Protein 5XXS (pdb70)

Solvent-accessible surface area: 13712 Å² total; per-residue (Å²): 53,0,12,121,27,92,145,106,60,76,86,66,0,20,34,2,0,45,98,9,101,57,12,168,70,118,144,72,13,97,113,17,4,125,42,11,57,91,51,120,65,62,12,8,3,0,4,53,63,73,60,85,24,4,0,0,0,0,0,28,69,82,141,79,66,0,28,0,44,2,25,8,16,42,59,90,45,93,184,112,43,4,11,54,66,0,7,63,3,0,135,76,72,24,80,137,46,93,18,33,34,34,159,83,2,78,89,69,21,84,119,13,127,66,85,99,155,141,28,43,140,35,46,72,103,75,71,88,61,0,24,30,2,0,48,91,11,96,62,13,150,68,111,136,56,13,99,93,15,4,45,57,12,80,116,51,117,70,59,40,6,4,0,12,79,80,107,94,40,56,4,0,0,0,0,0,36,18,92,138,74,52,0,26,0,46,6,24,9,15,44,62,94,59,92,179,127,38,10,12,61,94,0,6,39,31,0,121,165,76,20,99,127,39,100,21,34,33,39,157,80,5,99,85,72,20,105,89,8,118,62,166,116,83,94,38,32,136,75,12

Structure (mmCIF, N/CA/C/O backbone):
data_5XXS
#
_entry.id   5XXS
#
_cell.length_a   54.580
_cell.length_b   57.444
_cell.length_c   74.528
_cell.angle_alpha   90.00
_cell.angle_beta   90.00
_cell.angle_gamma   90.00
#
_symmetry.space_group_name_H-M   'P 21 21 21'
#
loop_
_entity.id
_entity.type
_entity.pdbx_description
1 polymer 'Protein RibT'
2 non-polymer 'COENZYME A'
3 non-polymer GLYCEROL
4 non-polymer 'SODIUM ION'
5 water water
#
loop_
_atom_site.group_PDB
_atom_site.id
_atom_site.type_symbol
_atom_site.label_atom_id
_atom_site.label_alt_id
_atom_site.label_comp_id
_atom_site.label_asym_id
_atom_site.label_entity_id
_atom_site.label_seq_id
_atom_site.pdbx_PDB_ins_code
_atom_site.Cartn_x
_atom_site.Cartn_y
_atom_site.Cartn_z
_atom_site.occupancy
_atom_site.B_iso_or_equiv
_atom_site.auth_seq_id
_atom_site.auth_comp_id
_atom_site.auth_asym_id
_atom_site.auth_atom_id
_atom_site.pdbx_PDB_model_num
ATOM 1 N N . MET A 1 1 ? -5.388 -14.070 19.975 1.00 42.51 1 MET A N 1
ATOM 2 C CA . MET A 1 1 ? -6.638 -13.392 19.514 1.00 42.82 1 MET A CA 1
ATOM 3 C C . MET A 1 1 ? -6.358 -12.416 18.364 1.00 41.76 1 MET A C 1
ATOM 4 O O . MET A 1 1 ? -5.453 -11.574 18.453 1.00 41.39 1 MET A O 1
ATOM 9 N N . LEU A 1 2 ? -7.153 -12.534 17.300 1.00 38.69 2 LEU A N 1
ATOM 10 C CA . LEU A 1 2 ? -7.092 -11.615 16.183 1.00 38.12 2 LEU A CA 1
ATOM 11 C C . LEU A 1 2 ? -7.866 -10.345 16.532 1.00 39.42 2 LEU A C 1
ATOM 12 O O . LEU A 1 2 ? -9.098 -10.395 16.730 1.00 35.63 2 LEU A O 1
ATOM 17 N N . ILE A 1 3 ? -7.140 -9.221 16.616 1.00 36.52 3 ILE A N 1
ATOM 18 C CA . ILE A 1 3 ? -7.748 -7.896 16.776 1.00 36.25 3 ILE A CA 1
ATOM 19 C C . ILE A 1 3 ? -7.571 -7.038 15.523 1.00 37.00 3 ILE A C 1
ATOM 20 O O . ILE A 1 3 ? -6.626 -7.238 14.751 1.00 33.09 3 ILE A O 1
ATOM 25 N N . ARG A 1 4 ? -8.494 -6.094 15.323 1.00 39.16 4 ARG A N 1
ATOM 26 C CA . ARG A 1 4 ? -8.344 -5.074 14.281 1.00 40.61 4 ARG A CA 1
ATOM 27 C C . ARG A 1 4 ? -7.174 -4.133 14.610 1.00 39.29 4 ARG A C 1
ATOM 28 O O . ARG A 1 4 ? -6.887 -3.856 15.787 1.00 38.39 4 ARG A O 1
ATOM 36 N N . TYR A 1 5 ? -6.496 -3.656 13.570 1.00 35.89 5 TYR A N 1
ATOM 37 C CA . TYR A 1 5 ? -5.451 -2.660 13.755 1.00 34.72 5 TYR A CA 1
ATOM 38 C C . TYR A 1 5 ? -6.085 -1.372 14.278 1.00 33.99 5 TYR A C 1
ATOM 39 O O . TYR A 1 5 ? -7.176 -1.001 13.842 1.00 33.90 5 TYR A O 1
ATOM 48 N N . LYS A 1 6 ? -5.401 -0.723 15.215 1.00 33.63 6 LYS A N 1
ATOM 49 C CA . LYS A 1 6 ? -5.770 0.615 15.697 1.00 36.49 6 LYS A CA 1
ATOM 50 C C . LYS A 1 6 ? -4.536 1.506 15.730 1.00 33.64 6 LYS A C 1
ATOM 51 O O . LYS A 1 6 ? -3.415 1.021 15.869 1.00 32.46 6 LYS A O 1
ATOM 57 N N . LYS A 1 7 ? -4.747 2.811 15.605 1.00 35.41 7 LYS A N 1
ATOM 58 C CA . LYS A 1 7 ? -3.643 3.784 15.577 1.00 36.46 7 LYS A CA 1
ATOM 59 C C . LYS A 1 7 ? -2.771 3.762 16.818 1.00 34.69 7 LYS A C 1
ATOM 60 O O . LYS A 1 7 ? -1.584 4.037 16.709 1.00 35.33 7 LYS A O 1
ATOM 66 N N . SER A 1 8 ? -3.345 3.419 17.973 1.00 34.11 8 SER A N 1
ATOM 67 C CA . SER A 1 8 ? -2.556 3.166 19.199 1.00 35.44 8 SER A CA 1
ATOM 68 C C . SER A 1 8 ? -1.378 2.217 18.983 1.00 34.81 8 SER A C 1
ATOM 69 O O . SER A 1 8 ? -0.341 2.386 19.605 1.00 36.43 8 SER A O 1
ATOM 72 N N . PHE A 1 9 ? -1.549 1.233 18.101 1.00 35.83 9 PHE A N 1
ATOM 73 C CA . PHE A 1 9 ? -0.524 0.226 17.814 1.00 35.32 9 PHE A CA 1
ATOM 74 C C . PHE A 1 9 ? 0.261 0.457 16.509 1.00 33.76 9 PHE A C 1
ATOM 75 O O . PHE A 1 9 ? 0.842 -0.502 15.968 1.00 31.12 9 PHE A O 1
ATOM 83 N N . GLU A 1 10 ? 0.304 1.701 16.011 1.00 33.09 10 GLU A N 1
ATOM 84 C CA . GLU A 1 10 ? 1.040 2.026 14.773 1.00 33.84 10 GLU A CA 1
ATOM 85 C C . GLU A 1 10 ? 2.524 1.639 14.802 1.00 32.95 10 GLU A C 1
ATOM 86 O O . GLU A 1 10 ? 3.055 1.159 13.796 1.00 29.60 10 GLU A O 1
ATOM 92 N N . LYS A 1 11 ? 3.187 1.870 15.935 1.00 33.75 11 LYS A N 1
ATOM 93 C CA . LYS A 1 11 ? 4.619 1.568 16.080 1.00 36.88 11 LYS A CA 1
ATOM 94 C C . LYS A 1 11 ? 4.915 0.082 15.907 1.00 37.10 11 LYS A C 1
ATOM 95 O O . LYS A 1 11 ? 5.705 -0.311 15.042 1.00 37.57 11 LYS A O 1
ATOM 97 N N . ILE A 1 12 ? 4.278 -0.719 16.752 1.00 37.90 12 ILE A N 1
ATOM 98 C CA . ILE A 1 12 ? 4.406 -2.172 16.729 1.00 38.00 12 ILE A CA 1
ATOM 99 C C . ILE A 1 12 ? 3.929 -2.767 15.399 1.00 34.69 12 ILE A C 1
ATOM 100 O O . ILE A 1 12 ? 4.568 -3.687 14.876 1.00 31.82 12 ILE A O 1
ATOM 105 N N . ALA A 1 13 ? 2.843 -2.229 14.839 1.00 31.27 13 ALA A N 1
ATOM 106 C CA . ALA A 1 13 ? 2.360 -2.690 13.537 1.00 31.73 13 ALA A CA 1
ATOM 107 C C . ALA A 1 13 ? 3.427 -2.482 12.474 1.00 30.70 13 ALA A C 1
ATOM 108 O O . ALA A 1 13 ? 3.643 -3.358 11.641 1.00 27.93 13 ALA A O 1
ATOM 110 N N . MET A 1 14 ? 4.101 -1.335 12.519 1.00 31.75 14 MET A N 1
ATOM 111 C CA . MET A 1 14 ? 5.205 -1.060 11.583 1.00 35.02 14 MET A CA 1
ATOM 112 C C . MET A 1 14 ? 6.417 -1.944 11.856 1.00 32.90 14 MET A C 1
ATOM 113 O O . MET A 1 14 ? 7.064 -2.407 10.916 1.00 35.66 14 MET A O 1
ATOM 118 N N . GLY A 1 15 ? 6.720 -2.163 13.135 1.00 29.92 15 GLY A N 1
ATOM 119 C CA . GLY A 1 15 ? 7.726 -3.151 13.551 1.00 29.66 15 GLY A CA 1
ATOM 120 C C . GLY A 1 15 ? 7.531 -4.528 12.915 1.00 29.05 15 GLY A C 1
ATOM 121 O O . GLY A 1 15 ? 8.458 -5.089 12.313 1.00 28.45 15 GLY A O 1
ATOM 122 N N . LEU A 1 16 ? 6.318 -5.063 13.039 1.00 27.87 16 LEU A N 1
ATOM 123 C CA . LEU A 1 16 ? 6.010 -6.395 12.527 1.00 27.49 16 LEU A CA 1
ATOM 124 C C . LEU A 1 16 ? 5.999 -6.433 10.990 1.00 26.94 16 LEU A C 1
ATOM 125 O O . LEU A 1 16 ? 6.584 -7.340 10.394 1.00 26.32 16 LEU A O 1
ATOM 130 N N . LEU A 1 17 ? 5.343 -5.451 10.358 1.00 26.22 17 LEU A N 1
ATOM 131 C CA . LEU A 1 17 ? 5.329 -5.353 8.894 1.00 27.32 17 LEU A CA 1
ATOM 132 C C . LEU A 1 17 ? 6.719 -5.240 8.242 1.00 27.02 17 LEU A C 1
ATOM 133 O O . LEU A 1 17 ? 6.889 -5.673 7.111 1.00 28.10 17 LEU A O 1
ATOM 138 N N . SER A 1 18 ? 7.700 -4.684 8.952 1.00 28.19 18 SER A N 1
ATOM 139 C CA . SER A 1 18 ? 9.081 -4.583 8.449 1.00 28.32 18 SER A CA 1
ATOM 140 C C . SER A 1 18 ? 9.741 -5.915 8.127 1.00 29.66 18 SER A C 1
ATOM 141 O O . SER A 1 18 ? 10.701 -5.922 7.359 1.00 29.89 18 SER A O 1
ATOM 144 N N . PHE A 1 19 ? 9.283 -7.011 8.751 1.00 27.53 19 PHE A N 1
ATOM 145 C CA . PHE A 1 19 ? 9.834 -8.339 8.488 1.00 26.77 19 PHE A CA 1
ATOM 146 C C . PHE A 1 19 ? 9.392 -8.915 7.131 1.00 27.03 19 PHE A C 1
ATOM 147 O O . PHE A 1 19 ? 9.976 -9.884 6.662 1.00 27.72 19 PHE A O 1
ATOM 155 N N . MET A 1 20 ? 8.389 -8.307 6.495 1.00 28.22 20 MET A N 1
ATOM 156 C CA . MET A 1 20 ? 8.000 -8.652 5.120 1.00 28.27 20 MET A CA 1
ATOM 157 C C . MET A 1 20 ? 9.114 -8.264 4.126 1.00 29.24 20 MET A C 1
ATOM 158 O O . MET A 1 20 ? 9.656 -7.172 4.233 1.00 24.43 20 MET A O 1
ATOM 163 N N . PRO A 1 21 ? 9.448 -9.159 3.169 1.00 30.10 21 PRO A N 1
ATOM 164 C CA . PRO A 1 21 ? 10.506 -8.915 2.179 1.00 31.57 21 PRO A CA 1
ATOM 165 C C . PRO A 1 21 ? 10.331 -7.666 1.295 1.00 33.12 21 PRO A C 1
ATOM 166 O O . PRO A 1 21 ? 11.329 -7.085 0.852 1.00 34.90 21 PRO A O 1
ATOM 170 N N . ASN A 1 22 ? 9.091 -7.260 1.048 1.00 32.23 22 ASN A N 1
ATOM 171 C CA . ASN A 1 22 ? 8.807 -6.030 0.279 1.00 32.98 22 ASN A CA 1
ATOM 172 C C . ASN A 1 22 ? 8.792 -4.725 1.094 1.00 33.58 22 ASN A C 1
ATOM 173 O O . ASN A 1 22 ? 8.519 -3.671 0.519 1.00 37.02 22 ASN A O 1
ATOM 178 N N . GLU A 1 23 ? 9.056 -4.776 2.404 1.00 32.34 23 GLU A N 1
ATOM 179 C CA . GLU A 1 23 ? 9.036 -3.572 3.251 1.00 32.77 23 GLU A CA 1
ATOM 180 C C . GLU A 1 23 ? 10.457 -3.328 3.737 1.00 31.74 23 GLU A C 1
ATOM 181 O O . GLU A 1 23 ? 10.901 -3.951 4.700 1.00 31.84 23 GLU A O 1
ATOM 187 N N . LYS A 1 24 ? 11.166 -2.443 3.036 1.00 32.02 24 LYS A N 1
ATOM 188 C CA . LYS A 1 24 ? 12.623 -2.258 3.180 1.00 33.11 24 LYS A CA 1
ATOM 189 C C . LYS A 1 24 ? 13.053 -0.952 3.829 1.00 31.98 24 LYS A C 1
ATOM 190 O O . LYS A 1 24 ? 14.231 -0.797 4.116 1.00 31.86 24 LYS A O 1
ATOM 196 N N . ASP A 1 25 ? 12.135 -0.006 4.042 1.00 32.68 25 ASP A N 1
ATOM 197 C CA . ASP A 1 25 ? 12.455 1.222 4.780 1.00 32.09 25 ASP A CA 1
ATOM 198 C C . ASP A 1 25 ? 11.228 1.842 5.434 1.00 31.57 25 ASP A C 1
ATOM 199 O O . ASP A 1 25 ? 10.101 1.460 5.143 1.00 30.72 25 ASP A O 1
ATOM 204 N N . LEU A 1 26 ? 11.479 2.807 6.316 1.00 33.57 26 LEU A N 1
ATOM 205 C CA . LEU A 1 26 ? 10.446 3.473 7.097 1.00 34.35 26 LEU A CA 1
ATOM 206 C C . LEU A 1 26 ? 9.373 4.144 6.229 1.00 34.99 26 LEU A C 1
ATOM 207 O O . LEU A 1 26 ? 8.201 4.136 6.599 1.00 33.21 26 LEU A O 1
ATOM 212 N N . LYS A 1 27 ? 9.778 4.734 5.101 1.00 34.70 27 LYS A N 1
ATOM 213 C CA . LYS A 1 27 ? 8.834 5.415 4.207 1.00 35.67 27 LYS A CA 1
ATOM 214 C C . LYS A 1 27 ? 7.857 4.428 3.582 1.00 36.05 27 LYS A C 1
ATOM 215 O O . LYS A 1 27 ? 6.656 4.686 3.541 1.00 35.16 27 LYS A O 1
ATOM 221 N N . GLN A 1 28 ? 8.386 3.307 3.093 1.00 36.44 28 GLN A N 1
ATOM 222 C CA . GLN A 1 28 ? 7.559 2.230 2.550 1.00 36.59 28 GLN A CA 1
ATOM 223 C C . GLN A 1 28 ? 6.550 1.735 3.606 1.00 34.72 28 GLN A C 1
ATOM 224 O O . GLN A 1 28 ? 5.362 1.597 3.321 1.00 33.15 28 GLN A O 1
ATOM 230 N N . LEU A 1 29 ? 7.029 1.490 4.822 1.00 34.81 29 LEU A N 1
ATOM 231 C CA . LEU A 1 29 ? 6.152 1.074 5.935 1.00 35.00 29 LEU A CA 1
ATOM 232 C C . LEU A 1 29 ? 5.066 2.106 6.273 1.00 32.58 29 LEU A C 1
ATOM 233 O O . LEU A 1 29 ? 3.903 1.746 6.455 1.00 31.43 29 LEU A O 1
ATOM 238 N N . GLN A 1 30 ? 5.449 3.374 6.355 1.00 34.17 30 GLN A N 1
ATOM 239 C CA . GLN A 1 30 ? 4.487 4.456 6.626 1.00 35.93 30 GLN A CA 1
ATOM 240 C C . GLN A 1 30 ? 3.371 4.505 5.566 1.00 35.52 30 GLN A C 1
ATOM 241 O O . GLN A 1 30 ? 2.202 4.682 5.902 1.00 33.10 30 GLN A O 1
ATOM 247 N N . GLN A 1 31 ? 3.754 4.327 4.298 1.00 34.99 31 GLN A N 1
ATOM 248 C CA . GLN A 1 31 ? 2.821 4.276 3.174 1.00 35.54 31 GLN A CA 1
ATOM 249 C C . GLN A 1 31 ? 1.889 3.080 3.269 1.00 33.14 31 GLN A C 1
ATOM 250 O O . GLN A 1 31 ? 0.701 3.193 2.979 1.00 31.18 31 GLN A O 1
ATOM 256 N N . THR A 1 32 ? 2.433 1.938 3.664 1.00 30.83 32 THR A N 1
ATOM 257 C CA . THR A 1 32 ? 1.634 0.714 3.833 1.00 29.66 32 THR A CA 1
ATOM 258 C C . THR A 1 32 ? 0.566 0.905 4.917 1.00 28.54 32 THR A C 1
ATOM 259 O O . THR A 1 32 ? -0.592 0.594 4.690 1.00 27.19 32 THR A O 1
ATOM 263 N N . ILE A 1 33 ? 0.953 1.438 6.068 1.00 28.64 33 ILE A N 1
ATOM 264 C CA . ILE A 1 33 ? -0.001 1.709 7.157 1.00 30.16 33 ILE A CA 1
ATOM 265 C C . ILE A 1 33 ? -1.087 2.697 6.726 1.00 29.98 33 ILE A C 1
ATOM 266 O O . ILE A 1 33 ? -2.266 2.482 6.989 1.00 28.24 33 ILE A O 1
ATOM 271 N N . LYS A 1 34 ? -0.669 3.780 6.077 1.00 31.54 34 LYS A N 1
ATOM 272 C CA . LYS A 1 34 ? -1.602 4.764 5.539 1.00 33.01 34 LYS A CA 1
ATOM 273 C C . LYS A 1 34 ? -2.598 4.108 4.591 1.00 31.38 34 LYS A C 1
ATOM 274 O O . LYS A 1 34 ? -3.797 4.411 4.616 1.00 30.93 34 LYS A O 1
ATOM 280 N N . ASP A 1 35 ? -2.086 3.218 3.751 1.00 31.19 35 ASP A N 1
ATOM 281 C CA . ASP A 1 35 ? -2.904 2.469 2.821 1.00 31.70 35 ASP A CA 1
ATOM 282 C C . ASP A 1 35 ? -3.896 1.591 3.584 1.00 30.31 35 ASP A C 1
ATOM 283 O O . ASP A 1 35 ? -5.101 1.601 3.272 1.00 28.61 35 ASP A O 1
ATOM 288 N N . TYR A 1 36 ? -3.417 0.874 4.613 1.00 27.14 36 TYR A N 1
ATOM 289 C CA . TYR A 1 36 ? -4.350 0.106 5.448 1.00 26.77 36 TYR A CA 1
ATOM 290 C C . TYR A 1 36 ? -5.363 0.992 6.177 1.00 26.12 36 TYR A C 1
ATOM 291 O O . TYR A 1 36 ? -6.523 0.604 6.290 1.00 28.84 36 TYR A O 1
ATOM 300 N N . GLU A 1 37 ? -4.962 2.159 6.676 1.00 26.88 37 GLU A N 1
ATOM 301 C CA . GLU A 1 37 ? -5.904 3.036 7.401 1.00 29.00 37 GLU A CA 1
ATOM 302 C C . GLU A 1 37 ? -7.013 3.663 6.528 1.00 29.66 37 GLU A C 1
ATOM 303 O O . GLU A 1 37 ? -8.125 3.870 7.018 1.00 31.92 37 GLU A O 1
ATOM 309 N N . THR A 1 38 ? -6.694 3.994 5.273 1.00 30.57 38 THR A N 1
ATOM 310 C CA . THR A 1 38 ? -7.552 4.845 4.422 1.00 33.05 38 THR A CA 1
ATOM 311 C C . THR A 1 38 ? -8.272 4.117 3.277 1.00 35.91 38 THR A C 1
ATOM 312 O O . THR A 1 38 ? -9.297 4.603 2.820 1.00 37.15 38 THR A O 1
ATOM 316 N N . ASP A 1 39 ? -7.741 2.986 2.805 1.00 37.85 39 ASP A N 1
ATOM 317 C CA . ASP A 1 39 ? -8.440 2.160 1.806 1.00 36.72 39 ASP A CA 1
ATOM 318 C C . ASP A 1 39 ? -9.374 1.213 2.556 1.00 37.85 39 ASP A C 1
ATOM 319 O O . ASP A 1 39 ? -8.930 0.432 3.410 1.00 37.95 39 ASP A O 1
ATOM 324 N N . THR A 1 40 ? -10.668 1.304 2.260 1.00 37.53 40 THR A N 1
ATOM 325 C CA . THR A 1 40 ? -11.686 0.479 2.922 1.00 37.84 40 THR A CA 1
ATOM 326 C C . THR A 1 40 ? -11.580 -1.019 2.575 1.00 34.77 40 THR A C 1
ATOM 327 O O . THR A 1 40 ? -11.929 -1.863 3.394 1.00 34.42 40 THR A O 1
ATOM 331 N N . ASP A 1 41 ? -11.101 -1.339 1.374 1.00 35.35 41 ASP A N 1
ATOM 332 C CA . ASP A 1 41 ? -10.868 -2.742 0.977 1.00 37.44 41 ASP A CA 1
ATOM 333 C C . ASP A 1 41 ? -9.645 -3.402 1.660 1.00 37.33 41 ASP A C 1
ATOM 334 O O . ASP A 1 41 ? -9.556 -4.623 1.722 1.00 35.97 41 ASP A O 1
ATOM 339 N N . ARG A 1 42 ? -8.717 -2.600 2.177 1.00 37.55 42 ARG A N 1
ATOM 340 C CA . ARG A 1 42 ? -7.501 -3.125 2.788 1.00 35.99 42 ARG A CA 1
ATOM 341 C C . ARG A 1 42 ? -7.617 -3.086 4.300 1.00 33.84 42 ARG A C 1
ATOM 342 O O . ARG A 1 42 ? -7.816 -2.023 4.874 1.00 36.98 42 ARG A O 1
ATOM 350 N N . GLN A 1 43 ? -7.487 -4.244 4.946 1.00 31.47 43 GLN A N 1
ATOM 351 C CA . GLN A 1 43 ? -7.691 -4.359 6.387 1.00 29.00 43 GLN A CA 1
ATOM 352 C C . GLN A 1 43 ? -6.491 -5.021 7.062 1.00 28.11 43 GLN A C 1
ATOM 353 O O . GLN A 1 43 ? -6.050 -6.119 6.672 1.00 26.56 43 GLN A O 1
ATOM 355 N N . LEU A 1 44 ? -5.957 -4.341 8.072 1.00 25.85 44 LEU A N 1
ATOM 356 C CA . LEU A 1 44 ? -4.881 -4.885 8.858 1.00 26.28 44 LEU A CA 1
ATOM 357 C C . LEU A 1 44 ? -5.407 -5.399 10.194 1.00 26.48 44 LEU A C 1
ATOM 358 O O . LEU A 1 44 ? -6.242 -4.746 10.841 1.00 25.48 44 LEU A O 1
ATOM 363 N N . PHE A 1 45 ? -4.899 -6.570 10.583 1.00 27.39 45 PHE A N 1
ATOM 364 C CA . PH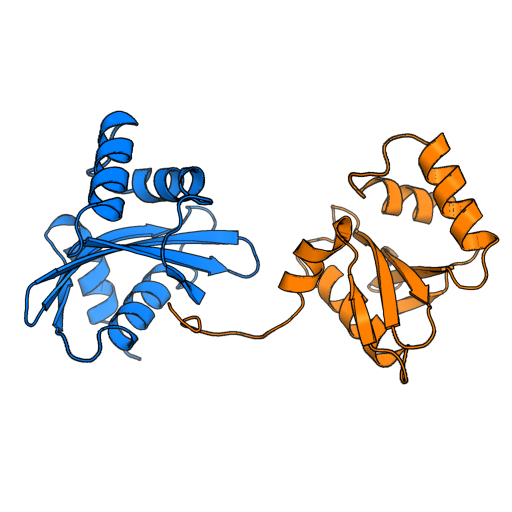E A 1 45 ? -5.201 -7.205 11.860 1.00 29.11 45 PHE A CA 1
ATOM 365 C C . PHE A 1 45 ? -3.901 -7.502 12.607 1.00 30.63 45 PHE A C 1
ATOM 366 O O . PHE A 1 45 ? -2.831 -7.682 12.009 1.00 35.13 45 PHE A O 1
ATOM 374 N N . LEU A 1 46 ? -4.002 -7.539 13.921 1.00 30.21 46 LEU A N 1
ATOM 375 C CA . LEU A 1 46 ? -2.885 -7.872 14.784 1.00 32.17 46 LEU A CA 1
ATOM 376 C C . LEU A 1 46 ? -3.253 -9.107 15.597 1.00 31.74 46 LEU A C 1
ATOM 377 O O . LEU A 1 46 ? -4.433 -9.397 15.769 1.00 32.55 46 LEU A O 1
ATOM 382 N N . TRP A 1 47 ? -2.237 -9.824 16.069 1.00 34.83 47 TRP A N 1
ATOM 383 C CA . TRP A 1 47 ? -2.396 -11.031 16.898 1.00 37.46 47 TRP A CA 1
ATOM 384 C C . TRP A 1 47 ? -1.898 -10.754 18.318 1.00 38.90 47 TRP A C 1
ATOM 385 O O . TRP A 1 47 ? -0.724 -10.450 18.497 1.00 37.08 47 TRP A O 1
ATOM 396 N N . LYS A 1 48 ? -2.782 -10.864 19.312 1.00 43.89 48 LYS A N 1
ATOM 397 C CA . LYS A 1 48 ? -2.383 -10.739 20.734 1.00 48.99 48 LYS A CA 1
ATOM 398 C C . LYS A 1 48 ? -2.123 -12.110 21.385 1.00 49.42 48 LYS A C 1
ATOM 399 O O . LYS A 1 48 ? -2.965 -12.999 21.290 1.00 50.11 48 LYS A O 1
ATOM 405 N N . GLU A 1 49 ? -0.968 -12.258 22.041 1.00 51.84 49 GLU A N 1
ATOM 406 C CA . GLU A 1 49 ? -0.652 -13.413 22.905 1.00 53.65 49 GLU A CA 1
ATOM 407 C C . GLU A 1 49 ? -0.504 -12.912 24.340 1.00 53.73 49 GLU A C 1
ATOM 408 O O . GLU A 1 49 ? 0.504 -12.279 24.671 1.00 52.73 49 GLU A O 1
ATOM 414 N N . ASP A 1 50 ? -1.481 -13.238 25.188 1.00 52.23 50 ASP A N 1
ATOM 415 C CA . ASP A 1 50 ? -1.675 -12.553 26.471 1.00 56.82 50 ASP A CA 1
ATOM 416 C C . ASP A 1 50 ? -1.753 -11.035 26.195 1.00 55.62 50 ASP A C 1
ATOM 417 O O . ASP A 1 50 ? -2.656 -10.596 25.478 1.00 56.32 50 ASP A O 1
ATOM 419 N N . GLU A 1 51 ? -0.805 -10.249 26.702 1.00 55.08 51 GLU A N 1
ATOM 420 C CA . GLU A 1 51 ? -0.787 -8.807 26.446 1.00 55.34 51 GLU A CA 1
ATOM 421 C C . GLU A 1 51 ? -0.083 -8.439 25.136 1.00 54.42 51 GLU A C 1
ATOM 422 O O . GLU A 1 51 ? -0.491 -7.494 24.472 1.00 55.32 51 GLU A O 1
ATOM 424 N N . ASP A 1 52 ? 0.960 -9.184 24.770 1.00 54.67 52 ASP A N 1
ATOM 425 C CA . ASP A 1 52 ? 1.907 -8.748 23.734 1.00 54.71 52 ASP A CA 1
ATOM 426 C C . ASP A 1 52 ? 1.358 -8.914 22.323 1.00 51.33 52 ASP A C 1
ATOM 427 O O . ASP A 1 52 ? 0.724 -9.920 22.012 1.00 54.18 52 ASP A O 1
ATOM 432 N N . ILE A 1 53 ? 1.622 -7.924 21.474 1.00 46.27 53 ILE A N 1
ATOM 433 C CA . ILE A 1 53 ? 1.206 -7.955 20.081 1.00 41.75 53 ILE A CA 1
ATOM 434 C C . ILE A 1 53 ? 2.394 -8.462 19.294 1.00 38.95 53 ILE A C 1
ATOM 435 O O . ILE A 1 53 ? 3.419 -7.789 19.215 1.00 37.79 53 ILE A O 1
ATOM 440 N N . VAL A 1 54 ? 2.239 -9.655 18.722 1.00 34.16 54 VAL A N 1
ATOM 441 C CA . VAL A 1 54 ? 3.364 -10.396 18.144 1.00 34.13 54 VAL A CA 1
ATOM 442 C C . VAL A 1 54 ? 3.153 -10.888 16.715 1.00 31.50 54 VAL A C 1
ATOM 443 O O . VAL A 1 54 ? 4.076 -11.451 16.125 1.00 30.76 54 VAL A O 1
ATOM 447 N N . GLY A 1 55 ? 1.967 -10.655 16.157 1.00 29.91 55 GLY A N 1
ATOM 448 C CA . GLY A 1 55 ? 1.668 -11.007 14.789 1.00 29.66 55 GLY A CA 1
ATOM 449 C C . GLY A 1 55 ? 0.864 -9.921 14.111 1.00 28.55 55 GLY A C 1
ATOM 450 O O . GLY A 1 55 ? 0.064 -9.229 14.755 1.00 28.62 55 GLY A O 1
ATOM 451 N N . ALA A 1 56 ? 1.097 -9.767 12.815 1.00 26.29 56 ALA A N 1
ATOM 452 C CA . ALA A 1 56 ? 0.292 -8.901 11.978 1.00 27.31 56 ALA A CA 1
ATOM 453 C C . ALA A 1 56 ? -0.080 -9.642 10.708 1.00 26.39 56 ALA A C 1
ATOM 454 O O . ALA A 1 56 ? 0.737 -10.392 10.159 1.00 26.04 56 ALA A O 1
ATOM 456 N N . ILE A 1 57 ? -1.325 -9.451 10.280 1.00 26.63 57 ILE A N 1
ATOM 457 C CA . ILE A 1 57 ? -1.812 -10.021 9.028 1.00 27.75 57 ILE A CA 1
ATOM 458 C C . ILE A 1 57 ? -2.708 -9.006 8.312 1.00 26.94 57 ILE A C 1
ATOM 459 O O . ILE A 1 57 ? -3.686 -8.499 8.883 1.00 28.05 57 ILE A O 1
ATOM 464 N N . GLY A 1 58 ? -2.340 -8.710 7.065 1.00 26.30 58 GLY A N 1
ATOM 465 C CA . GLY A 1 58 ? -2.972 -7.659 6.252 1.00 25.22 58 GLY A CA 1
ATOM 466 C C . GLY A 1 58 ? -3.605 -8.236 4.995 1.00 24.67 58 GLY A C 1
ATOM 467 O O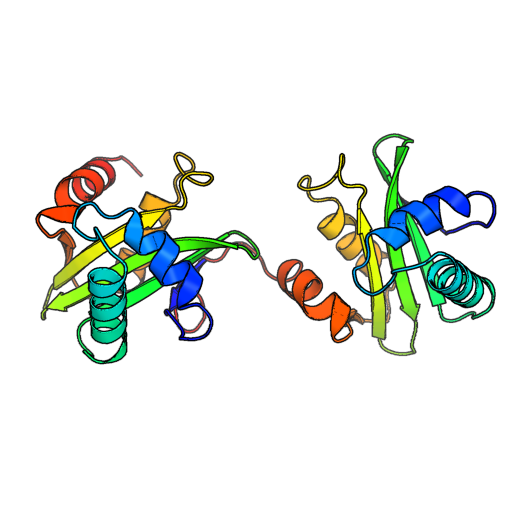 . GLY A 1 58 ? -2.982 -9.027 4.290 1.00 25.18 58 GLY A O 1
ATOM 468 N N . VAL A 1 59 ? -4.836 -7.826 4.707 1.00 25.03 59 VAL A N 1
ATOM 469 C CA . VAL A 1 59 ? -5.602 -8.369 3.574 1.00 27.35 59 VAL A CA 1
ATOM 470 C C . VAL A 1 59 ? -6.167 -7.303 2.638 1.00 26.49 59 VAL A C 1
ATOM 471 O O . VAL A 1 59 ? -6.265 -6.133 2.998 1.00 25.89 59 VAL A O 1
ATOM 475 N N . GLU A 1 60 ? -6.541 -7.736 1.441 1.00 29.02 60 GLU A N 1
ATOM 476 C CA . GLU A 1 60 ? -7.354 -6.935 0.532 1.00 31.69 60 GLU A CA 1
ATOM 477 C C . GLU A 1 60 ? -8.639 -7.683 0.131 1.00 31.85 60 GLU A C 1
ATOM 478 O O . GLU A 1 60 ? -8.575 -8.764 -0.458 1.00 30.62 60 GLU A O 1
ATOM 484 N N . LYS A 1 61 ? -9.796 -7.096 0.438 1.00 35.28 61 LYS A N 1
ATOM 485 C CA . LYS A 1 61 ? -11.096 -7.664 0.037 1.00 39.76 61 LYS A CA 1
ATOM 486 C C . LYS A 1 61 ? -11.327 -7.401 -1.453 1.00 39.57 61 LYS A C 1
ATOM 487 O O . LYS A 1 61 ? -11.221 -6.267 -1.899 1.00 40.80 61 LYS A O 1
ATOM 493 N N . LYS A 1 62 ? -11.595 -8.468 -2.207 1.00 40.60 62 LYS A N 1
ATOM 494 C CA . LYS A 1 62 ? -11.687 -8.438 -3.670 1.00 43.13 62 LYS A CA 1
ATOM 495 C C . LYS A 1 62 ? -12.872 -9.299 -4.152 1.00 44.24 62 LYS A C 1
ATOM 496 O O . LYS A 1 62 ? -12.679 -10.330 -4.820 1.00 44.65 62 LYS A O 1
ATOM 502 N N . ASP A 1 63 ? -14.084 -8.866 -3.802 1.00 41.93 63 ASP A N 1
ATOM 503 C CA . ASP A 1 63 ? -15.342 -9.550 -4.162 1.00 42.06 63 ASP A CA 1
ATOM 504 C C . ASP A 1 63 ? -15.449 -10.937 -3.501 1.00 43.00 63 ASP A C 1
ATOM 505 O O . ASP A 1 63 ? -15.578 -11.007 -2.276 1.00 43.89 63 ASP A O 1
ATOM 510 N N . SER A 1 64 ? -15.363 -12.029 -4.271 1.00 42.28 64 SER A N 1
ATOM 511 C CA . SER A 1 64 ? -15.489 -13.377 -3.707 1.00 41.60 64 SER A CA 1
ATOM 512 C C . SER A 1 64 ? -14.212 -13.831 -2.965 1.00 40.94 64 SER A C 1
ATOM 513 O O . SER A 1 64 ? -14.244 -14.824 -2.229 1.00 36.29 64 SER A O 1
ATOM 516 N N . GLU A 1 65 ? -13.104 -13.109 -3.150 1.00 40.42 65 GLU A N 1
ATOM 517 C CA . GLU A 1 65 ? -11.840 -13.459 -2.497 1.00 40.15 65 GLU A CA 1
ATOM 518 C C . GLU A 1 65 ? -11.316 -12.387 -1.535 1.00 37.41 65 GLU A C 1
ATOM 519 O O . GLU A 1 65 ? -11.662 -11.209 -1.638 1.00 34.77 65 GLU A O 1
ATOM 525 N N . VAL A 1 66 ? -10.528 -12.854 -0.565 1.00 34.55 66 VAL A N 1
ATOM 526 C CA . VAL A 1 66 ? -9.759 -12.028 0.347 1.00 32.40 66 VAL A CA 1
ATOM 527 C C . VAL A 1 66 ? -8.281 -12.419 0.192 1.00 31.28 66 VAL A C 1
ATOM 528 O O . VAL A 1 66 ? -7.882 -13.507 0.579 1.00 30.79 66 VAL A O 1
ATOM 532 N N . GLU A 1 67 ? -7.491 -11.508 -0.353 1.00 29.31 67 GLU A N 1
ATOM 533 C CA . GLU A 1 67 ? -6.092 -11.722 -0.645 1.00 29.87 67 GLU A CA 1
ATOM 534 C C . GLU A 1 67 ? -5.230 -11.303 0.541 1.00 29.35 67 GLU A C 1
ATOM 535 O O . GLU A 1 67 ? -5.336 -10.165 1.024 1.00 27.42 67 GLU A O 1
ATOM 541 N N . ILE A 1 68 ? -4.400 -12.223 1.018 1.00 28.27 68 ILE A N 1
ATOM 542 C CA . ILE A 1 68 ? -3.457 -11.935 2.093 1.00 28.60 68 ILE A CA 1
ATOM 543 C C . ILE A 1 68 ? -2.272 -11.236 1.461 1.00 28.78 68 ILE A C 1
ATOM 544 O O . ILE A 1 68 ? -1.625 -11.813 0.589 1.00 30.94 68 ILE A O 1
ATOM 549 N N . ARG A 1 69 ? -2.011 -10.001 1.890 1.00 29.14 69 ARG A N 1
ATOM 550 C CA . ARG A 1 69 ? -0.936 -9.166 1.342 1.00 30.90 69 ARG A CA 1
ATOM 551 C C . ARG A 1 69 ? 0.332 -9.095 2.212 1.00 28.81 69 ARG A C 1
ATOM 552 O O . ARG A 1 69 ? 1.438 -8.974 1.667 1.00 27.99 69 ARG A O 1
ATOM 560 N N . HIS A 1 70 ? 0.152 -9.164 3.537 1.00 25.85 70 HIS A N 1
ATOM 561 C CA . HIS A 1 70 ? 1.226 -9.118 4.519 1.00 25.88 70 HIS A CA 1
ATOM 562 C C . HIS A 1 70 ? 0.959 -10.151 5.630 1.00 26.09 70 HIS A C 1
ATOM 563 O O . HIS A 1 70 ? -0.156 -10.249 6.142 1.00 23.88 70 HIS A O 1
ATOM 570 N N . ILE A 1 71 ? 1.985 -10.896 6.016 1.00 26.92 71 ILE A N 1
ATOM 571 C CA . ILE A 1 71 ? 1.901 -11.734 7.217 1.00 27.87 71 ILE A CA 1
ATOM 572 C C . ILE A 1 71 ? 3.251 -11.740 7.899 1.00 28.86 71 ILE A C 1
ATOM 573 O O . ILE A 1 71 ? 4.286 -11.941 7.260 1.00 28.93 71 ILE A O 1
ATOM 578 N N . SER A 1 72 ? 3.233 -11.489 9.200 1.00 29.81 72 SER A N 1
ATOM 579 C CA . SER A 1 72 ? 4.457 -11.391 9.961 1.00 29.89 72 SER A CA 1
ATOM 580 C C . SER A 1 72 ? 4.270 -11.756 11.425 1.00 29.18 72 SER A C 1
ATOM 581 O O . SER A 1 72 ? 3.288 -11.365 12.044 1.00 28.82 72 SER A O 1
ATOM 584 N N . VAL A 1 73 ? 5.237 -12.486 11.967 1.00 29.09 73 VAL A N 1
ATOM 585 C CA . VAL A 1 73 ? 5.295 -12.794 13.395 1.00 30.35 73 VAL A CA 1
ATOM 586 C C . VAL A 1 73 ? 6.640 -12.325 13.945 1.00 31.13 73 VAL A C 1
ATOM 587 O O . VAL A 1 73 ? 7.690 -12.542 13.326 1.00 30.96 73 VAL A O 1
ATOM 591 N N . ASN A 1 74 ? 6.587 -11.687 15.112 1.00 33.30 74 ASN A N 1
ATOM 592 C CA . ASN A 1 74 ? 7.780 -11.237 15.837 1.00 35.57 74 ASN A CA 1
ATOM 593 C C . ASN A 1 74 ? 8.777 -12.412 15.953 1.00 35.70 74 ASN A C 1
ATOM 594 O O . ASN A 1 74 ? 8.384 -13.480 16.422 1.00 31.94 74 ASN A O 1
ATOM 599 N N . PRO A 1 75 ? 10.043 -12.231 15.505 1.00 34.44 75 PRO A N 1
ATOM 600 C CA . PRO A 1 75 ? 11.007 -13.341 15.477 1.00 36.24 75 PRO A CA 1
ATOM 601 C C . PRO A 1 75 ? 11.059 -14.240 16.713 1.00 35.84 75 PRO A C 1
ATOM 602 O O . PRO A 1 75 ? 11.151 -15.461 16.570 1.00 36.74 75 PRO A O 1
ATOM 606 N N . SER A 1 76 ? 10.967 -13.639 17.893 1.00 36.22 76 SER A N 1
ATOM 607 C CA . SER A 1 76 ? 10.947 -14.366 19.171 1.00 36.82 76 SER A CA 1
ATOM 608 C C . SER A 1 76 ? 9.741 -15.284 19.389 1.00 34.87 76 SER A C 1
ATOM 609 O O . SER A 1 76 ? 9.818 -16.233 20.179 1.00 36.93 76 SER A O 1
ATOM 612 N N . HIS A 1 77 ? 8.625 -14.985 18.736 1.00 33.69 77 HIS A N 1
ATOM 613 C CA . HIS A 1 77 ? 7.394 -15.745 18.893 1.00 33.51 77 HIS A CA 1
ATOM 614 C C . HIS A 1 77 ? 7.113 -16.656 17.698 1.00 31.62 77 HIS A C 1
ATOM 615 O O . HIS A 1 77 ? 6.006 -17.183 17.574 1.00 32.58 77 HIS A O 1
ATOM 622 N N . ARG A 1 78 ? 8.114 -16.883 16.854 1.00 31.14 78 ARG A N 1
ATOM 623 C CA . ARG A 1 78 ? 7.969 -17.806 15.722 1.00 32.14 78 ARG A CA 1
ATOM 624 C C . ARG A 1 78 ? 8.106 -19.260 16.134 1.00 33.71 78 ARG A C 1
ATOM 625 O O . ARG A 1 78 ? 8.532 -19.571 17.255 1.00 32.10 78 ARG A O 1
ATOM 633 N N . HIS A 1 79 ? 7.717 -20.140 15.203 1.00 35.97 79 HIS A N 1
ATOM 634 C CA . HIS A 1 79 ? 7.774 -21.594 15.362 1.00 36.48 79 HIS A CA 1
ATOM 635 C C . HIS A 1 79 ? 6.873 -22.134 16.491 1.00 35.43 79 HIS A C 1
ATOM 636 O O . HIS A 1 79 ? 7.140 -23.218 17.021 1.00 35.57 79 HIS A O 1
ATOM 643 N N . GLN A 1 80 ? 5.822 -21.382 16.839 1.00 34.56 80 GLN A N 1
ATOM 644 C CA . GLN A 1 80 ? 4.838 -21.757 17.868 1.00 35.01 80 GLN A CA 1
ATOM 645 C C . GLN A 1 80 ? 3.412 -21.945 17.306 1.00 33.46 80 GLN A C 1
ATOM 646 O O . GLN A 1 80 ? 2.477 -22.161 18.080 1.00 35.97 80 GLN A O 1
ATOM 652 N N . GLY A 1 81 ? 3.236 -21.835 15.987 1.00 32.72 81 GLY A N 1
ATOM 653 C CA . GLY A 1 81 ? 1.920 -21.981 15.332 1.00 32.00 81 GLY A CA 1
ATOM 654 C C . GLY A 1 81 ? 1.086 -20.709 15.177 1.00 31.99 81 GLY A C 1
ATOM 655 O O . GLY A 1 81 ? -0.051 -20.761 14.683 1.00 32.19 81 GLY A O 1
ATOM 656 N N . ILE A 1 82 ? 1.652 -19.571 15.574 1.00 30.03 82 ILE A N 1
ATOM 657 C CA . ILE A 1 82 ? 0.963 -18.294 15.531 1.00 30.67 82 ILE A CA 1
ATOM 658 C C . ILE A 1 82 ? 0.657 -17.867 14.094 1.00 28.54 82 ILE A C 1
ATOM 659 O O . ILE A 1 82 ? -0.449 -17.473 13.796 1.00 30.53 82 ILE A O 1
ATOM 664 N N . GLY A 1 83 ? 1.648 -17.912 13.221 1.00 29.33 83 GLY A N 1
ATOM 665 C CA . GLY A 1 83 ? 1.432 -17.631 11.807 1.00 29.61 83 GLY A CA 1
ATOM 666 C C . GLY A 1 83 ? 0.243 -18.372 11.196 1.00 29.76 83 GLY A C 1
ATOM 667 O O . GLY A 1 83 ? -0.501 -17.793 10.407 1.00 28.35 83 GLY A O 1
ATOM 668 N N . LYS A 1 84 ? 0.065 -19.644 11.550 1.00 30.82 84 LYS A N 1
ATOM 669 C CA . LYS A 1 84 ? -1.067 -20.438 11.019 1.00 32.50 84 LYS A CA 1
ATOM 670 C C . LYS A 1 84 ? -2.354 -20.047 11.747 1.00 32.10 84 LYS A C 1
ATOM 671 O O . LYS A 1 84 ? -3.377 -19.789 11.105 1.00 30.01 84 LYS A O 1
ATOM 677 N N . GLN A 1 85 ? -2.286 -19.979 13.079 1.00 34.43 85 GLN A N 1
ATOM 678 C CA . GLN A 1 85 ? -3.386 -19.454 13.905 1.00 36.16 85 GLN A CA 1
ATOM 679 C C . GLN A 1 85 ? -3.995 -18.188 13.292 1.00 32.74 85 GLN A C 1
ATOM 680 O O . GLN A 1 85 ? -5.215 -18.105 13.119 1.00 30.89 85 GLN A O 1
ATOM 686 N N . MET A 1 86 ? -3.153 -17.224 12.923 1.00 31.68 86 MET A N 1
ATOM 687 C CA . MET A 1 86 ? -3.657 -15.987 12.291 1.00 31.01 86 MET A CA 1
ATOM 688 C C . MET A 1 86 ? -4.437 -16.238 11.011 1.00 30.09 86 MET A C 1
ATOM 689 O O . MET A 1 86 ? -5.530 -15.698 10.862 1.00 29.71 86 MET A O 1
ATOM 694 N N . MET A 1 87 ? -3.868 -17.024 10.091 1.00 30.89 87 MET A N 1
ATOM 695 C CA . MET A 1 87 ? -4.546 -17.347 8.812 1.00 32.39 87 MET A CA 1
ATOM 696 C C . MET A 1 87 ? -5.860 -18.106 9.039 1.00 29.91 87 MET A C 1
ATOM 697 O O . MET A 1 87 ? -6.858 -17.831 8.382 1.00 28.52 87 MET A O 1
ATOM 702 N N . ASP A 1 88 ? -5.838 -19.054 9.976 1.00 30.29 88 ASP A N 1
ATOM 703 C CA . ASP A 1 88 ? -7.022 -19.811 10.381 1.00 31.28 88 ASP A CA 1
ATOM 704 C C . ASP A 1 88 ? -8.121 -18.950 10.955 1.00 30.93 88 ASP A C 1
ATOM 705 O O . ASP A 1 88 ? -9.278 -19.170 10.641 1.00 30.88 88 ASP A O 1
ATOM 710 N N . ALA A 1 89 ? -7.757 -17.977 11.790 1.00 33.71 89 ALA A N 1
ATOM 711 C CA . ALA A 1 89 ? -8.722 -17.023 12.341 1.00 35.11 89 ALA A CA 1
ATOM 712 C C . ALA A 1 89 ? -9.328 -16.167 11.231 1.00 36.06 89 ALA A C 1
ATOM 713 O O . ALA A 1 89 ? -10.528 -15.902 11.224 1.00 37.96 89 ALA A O 1
ATOM 715 N N . LEU A 1 90 ? -8.486 -15.766 10.287 1.00 38.61 90 LEU A N 1
ATOM 716 C CA . LEU A 1 90 ? -8.896 -14.928 9.165 1.00 40.65 90 LEU A CA 1
ATOM 717 C C . LEU A 1 90 ? -9.855 -15.674 8.236 1.00 43.74 90 LEU A C 1
ATOM 718 O O . LEU A 1 90 ? -10.800 -15.088 7.701 1.00 41.65 90 LEU A O 1
ATOM 723 N N . LYS A 1 91 ? -9.592 -16.967 8.044 1.00 45.64 91 LYS A N 1
ATOM 724 C CA . LYS A 1 91 ? -10.498 -17.858 7.309 1.00 47.04 91 LYS A CA 1
ATOM 725 C C . LYS A 1 91 ? -11.869 -17.935 7.979 1.00 46.77 91 LYS A C 1
ATOM 726 O O . LYS A 1 91 ? -12.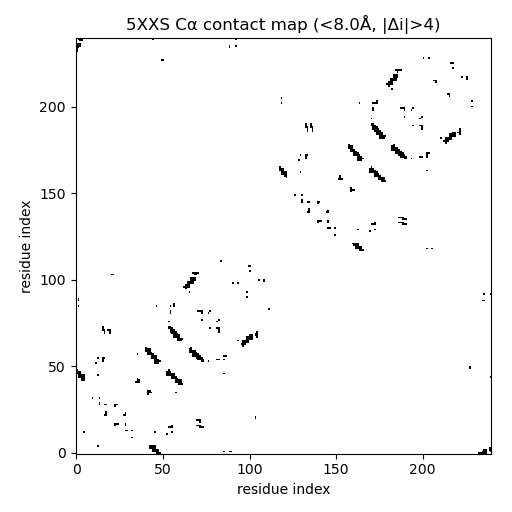893 -17.923 7.299 1.00 52.94 91 LYS A O 1
ATOM 732 N N . HIS A 1 92 ? -11.879 -18.004 9.310 1.00 48.04 92 HIS A N 1
ATOM 733 C CA . HIS A 1 92 ? -13.122 -18.015 10.100 1.00 46.77 92 HIS A CA 1
ATOM 734 C C . HIS A 1 92 ? -13.869 -16.688 9.998 1.00 45.56 92 HIS A C 1
ATOM 735 O O . HIS A 1 92 ? -15.091 -16.667 9.858 1.00 45.95 92 HIS A O 1
ATOM 737 N N . LEU A 1 93 ? -13.120 -15.589 10.079 1.00 46.18 93 LEU A N 1
ATOM 738 C CA . LEU A 1 93 ? -13.675 -14.232 9.998 1.00 46.51 93 LEU A CA 1
ATOM 739 C C . LEU A 1 93 ? -14.268 -13.892 8.624 1.00 45.46 93 LEU A C 1
ATOM 740 O O . LEU A 1 93 ? -15.338 -13.271 8.541 1.00 45.25 93 LEU A O 1
ATOM 745 N N . PHE A 1 94 ? -13.574 -14.292 7.558 1.00 43.22 94 PHE A N 1
ATOM 746 C CA . PHE A 1 94 ? -14.036 -14.080 6.184 1.00 43.39 94 PHE A CA 1
ATOM 747 C C . PHE A 1 94 ? -14.577 -15.399 5.600 1.00 45.00 94 PHE A C 1
ATOM 748 O O . PHE A 1 94 ? -14.186 -15.817 4.511 1.00 43.81 94 PHE A O 1
ATOM 756 N N . LYS A 1 95 ? -15.508 -16.027 6.320 1.00 48.27 95 LYS A N 1
ATOM 757 C CA . LYS A 1 95 ? -16.027 -17.358 5.963 1.00 49.47 95 LYS A CA 1
ATOM 758 C C . LYS A 1 95 ? -16.870 -17.364 4.685 1.00 50.62 95 LYS A C 1
ATOM 759 O O . LYS A 1 95 ? -16.939 -18.384 3.993 1.00 54.14 95 LYS A O 1
ATOM 761 N N . THR A 1 96 ? -17.466 -16.223 4.347 1.00 48.03 96 THR A N 1
ATOM 762 C CA . THR A 1 96 ? -18.240 -16.102 3.106 1.00 46.08 96 THR A CA 1
ATOM 763 C C . THR A 1 96 ? -17.359 -15.984 1.845 1.00 45.88 96 THR A C 1
ATOM 764 O O . THR A 1 96 ? -17.870 -16.116 0.725 1.00 48.23 96 THR A O 1
ATOM 768 N N . GLN A 1 97 ? -16.055 -15.734 2.015 1.00 42.90 97 GLN A N 1
ATOM 769 C CA . GLN A 1 97 ? -15.148 -15.489 0.885 1.00 40.87 97 GLN A CA 1
ATOM 770 C C . GLN A 1 97 ? -14.030 -16.513 0.812 1.00 36.62 97 GLN A C 1
ATOM 771 O O . GLN A 1 97 ? -13.784 -17.249 1.767 1.00 35.62 97 GLN A O 1
ATOM 777 N N . VAL A 1 98 ? -13.364 -16.534 -0.338 1.00 32.24 98 VAL A N 1
ATOM 778 C CA . VAL A 1 98 ? -12.218 -17.388 -0.582 1.00 32.22 98 VAL A CA 1
ATOM 779 C C . VAL A 1 98 ? -10.920 -16.674 -0.170 1.00 31.85 98 VAL A C 1
ATOM 780 O O . VAL A 1 98 ? -10.540 -15.649 -0.745 1.00 29.79 98 VAL A O 1
ATOM 784 N N . LEU A 1 99 ? -10.230 -17.240 0.806 1.00 32.91 99 LEU A N 1
ATOM 785 C CA . LEU A 1 99 ? -8.943 -16.705 1.245 1.00 35.22 99 LEU A CA 1
ATOM 786 C C . LEU A 1 99 ? -7.863 -17.143 0.269 1.00 35.63 99 LEU A C 1
ATOM 787 O O . LEU A 1 99 ? -7.767 -18.331 -0.034 1.00 37.25 99 LEU A O 1
ATOM 792 N N . VAL A 1 100 ? -7.085 -16.193 -0.249 1.00 34.15 100 VAL A N 1
ATOM 793 C CA . VAL A 1 100 ? -6.007 -16.496 -1.206 1.00 35.12 100 VAL A CA 1
ATOM 794 C C . VAL A 1 100 ? -4.729 -15.706 -0.876 1.00 35.07 100 VAL A C 1
ATOM 795 O O . VAL A 1 100 ? -4.793 -14.672 -0.224 1.00 34.40 100 VAL A O 1
ATOM 799 N N . PRO A 1 101 ? -3.565 -16.195 -1.325 1.00 34.27 101 PRO A N 1
ATOM 800 C CA . PRO A 1 101 ? -2.324 -15.446 -1.167 1.00 33.36 101 PRO A CA 1
ATOM 801 C C . PRO A 1 101 ? -2.064 -14.548 -2.369 1.00 31.46 101 PRO A C 1
ATOM 802 O O . PRO A 1 101 ? -2.643 -14.755 -3.419 1.00 32.67 101 PRO A O 1
ATOM 806 N N . ASN A 1 102 ? -1.220 -13.542 -2.202 1.00 32.85 102 ASN A N 1
ATOM 807 C CA . ASN A 1 102 ? -0.575 -12.895 -3.349 1.00 34.92 102 ASN A CA 1
ATOM 808 C C . ASN A 1 102 ? 0.786 -13.571 -3.548 1.00 35.07 102 ASN A C 1
ATOM 809 O O . ASN A 1 102 ? 1.122 -14.512 -2.815 1.00 33.49 102 ASN A O 1
ATOM 814 N N . GLU A 1 103 ? 1.566 -13.109 -4.524 1.00 36.66 103 GLU A N 1
ATOM 815 C CA . GLU A 1 103 ? 2.915 -13.666 -4.741 1.00 41.49 103 GLU A CA 1
ATOM 816 C C . GLU A 1 103 ? 3.813 -13.649 -3.494 1.00 39.24 103 GLU A C 1
ATOM 817 O O . GLU A 1 103 ? 4.594 -14.574 -3.297 1.00 37.86 103 GLU A O 1
ATOM 823 N N . LEU A 1 104 ? 3.695 -12.606 -2.672 1.00 38.09 104 LEU A N 1
ATOM 824 C CA . LEU A 1 104 ? 4.530 -12.443 -1.479 1.00 38.11 104 LEU A CA 1
ATOM 825 C C . LEU A 1 104 ? 4.182 -13.383 -0.309 1.00 39.45 104 LEU A C 1
ATOM 826 O O . LEU A 1 104 ? 5.077 -13.719 0.483 1.00 43.37 104 LEU A O 1
ATOM 831 N N . THR A 1 105 ? 2.914 -13.797 -0.181 1.00 35.67 105 THR A N 1
ATOM 832 C CA . THR A 1 105 ? 2.486 -14.699 0.918 1.00 32.54 105 THR A CA 1
ATOM 833 C C . THR A 1 105 ? 2.193 -16.156 0.479 1.00 31.19 105 THR A C 1
ATOM 834 O O . THR A 1 105 ? 1.823 -17.011 1.302 1.00 31.34 105 THR A O 1
ATOM 838 N N . GLN A 1 106 ? 2.399 -16.455 -0.798 1.00 30.76 106 GLN A N 1
ATOM 839 C CA . GLN A 1 106 ? 2.070 -17.777 -1.360 1.00 30.86 106 GLN A CA 1
ATOM 840 C C . GLN A 1 106 ? 2.724 -18.977 -0.662 1.00 29.66 106 GLN A C 1
ATOM 841 O O . GLN A 1 106 ? 2.060 -19.992 -0.416 1.00 28.91 106 GLN A O 1
ATOM 847 N N . SER A 1 107 ? 4.015 -18.862 -0.361 1.00 29.84 107 SER A N 1
ATOM 848 C CA . SER A 1 107 ? 4.785 -20.008 0.1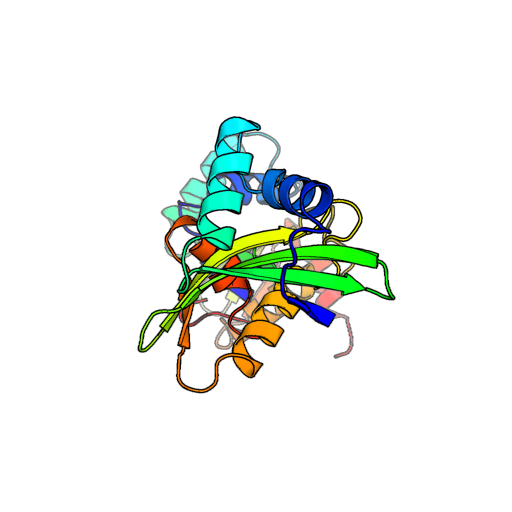04 1.00 29.75 107 SER A CA 1
ATOM 849 C C . SER A 1 107 ? 4.303 -20.451 1.477 1.00 29.12 107 SER A C 1
ATOM 850 O O . SER A 1 107 ? 3.975 -21.622 1.650 1.00 29.04 107 SER A O 1
ATOM 853 N N . PHE A 1 108 ? 4.222 -19.513 2.431 1.00 28.81 108 PHE A N 1
ATOM 854 C CA . PHE A 1 108 ? 3.706 -19.829 3.755 1.00 28.32 108 PHE A CA 1
ATOM 855 C C . PHE A 1 108 ? 2.210 -20.211 3.730 1.00 28.84 108 PHE A C 1
ATOM 856 O O . PHE A 1 108 ? 1.775 -21.082 4.498 1.00 25.88 108 PHE A O 1
ATOM 864 N N . PHE A 1 109 ? 1.439 -19.578 2.845 1.00 27.84 109 PHE A N 1
ATOM 865 C CA . PHE A 1 109 ? 0.039 -19.930 2.675 1.00 29.36 109 PHE A CA 1
ATOM 866 C C . PHE A 1 109 ? -0.155 -21.377 2.229 1.00 29.30 109 PHE A C 1
ATOM 867 O O . PHE A 1 109 ? -1.050 -22.063 2.722 1.00 27.83 109 PHE A O 1
ATOM 875 N N . GLU A 1 110 ? 0.649 -21.811 1.265 1.00 31.03 110 GLU A N 1
ATOM 876 C CA . GLU A 1 110 ? 0.527 -23.176 0.738 1.00 32.72 110 GLU A CA 1
ATOM 877 C C . GLU A 1 110 ? 1.008 -24.221 1.763 1.00 31.97 110 GLU A C 1
ATOM 878 O O . GLU A 1 110 ? 0.371 -25.260 1.922 1.00 30.46 110 GLU A O 1
ATOM 884 N N . ARG A 1 111 ? 2.118 -23.917 2.437 1.00 30.23 111 ARG A N 1
ATOM 885 C CA . ARG A 1 111 ? 2.631 -24.722 3.541 1.00 32.77 111 ARG A CA 1
ATOM 886 C C . ARG A 1 111 ? 1.529 -25.027 4.561 1.00 31.69 111 ARG A C 1
ATOM 887 O O . ARG A 1 111 ? 1.341 -26.184 4.946 1.00 33.39 111 ARG A O 1
ATOM 895 N N . CYS A 1 112 ? 0.792 -23.995 4.967 1.00 31.03 112 CYS A N 1
ATOM 896 C CA . CYS A 1 112 ? -0.327 -24.161 5.898 1.00 32.27 112 CYS A CA 1
ATOM 897 C C . CYS A 1 112 ? -1.498 -24.906 5.276 1.00 30.64 112 CYS A C 1
ATOM 898 O O . CYS A 1 112 ? -2.078 -25.785 5.902 1.00 31.16 112 CYS A O 1
ATOM 901 N N . GLN A 1 113 ? -1.836 -24.546 4.048 1.00 30.73 113 GLN A N 1
ATOM 902 C CA . GLN A 1 113 ? -2.890 -25.229 3.286 1.00 32.97 113 GLN A CA 1
ATOM 903 C C . GLN A 1 113 ? -2.634 -26.730 3.080 1.00 33.33 113 GLN A C 1
ATOM 904 O O . GLN A 1 113 ? -3.587 -27.502 2.983 1.00 32.59 113 GLN A O 1
ATOM 910 N N . GLY A 1 114 ? -1.360 -27.127 3.021 1.00 33.29 114 GLY A N 1
ATOM 911 C CA . GLY A 1 114 ? -0.982 -28.535 2.899 1.00 33.75 114 GLY A CA 1
ATOM 912 C C . GLY A 1 114 ? -1.072 -29.387 4.162 1.00 33.90 114 GLY A C 1
ATOM 913 O O . GLY A 1 114 ? -1.035 -30.607 4.073 1.00 31.54 114 GLY A O 1
ATOM 914 N N . GLN A 1 115 ? -1.198 -28.759 5.329 1.00 35.36 115 GLN A N 1
ATOM 915 C CA . GLN A 1 115 ? -1.257 -29.475 6.610 1.00 37.94 115 GLN A CA 1
ATOM 916 C C . GLN A 1 115 ? -2.550 -30.264 6.798 1.00 41.52 115 GLN A C 1
ATOM 917 O O . GLN A 1 115 ? -3.580 -29.922 6.227 1.00 45.47 115 GLN A O 1
ATOM 923 N N . GLN A 1 116 ? -2.484 -31.319 7.609 1.00 45.54 116 GLN A N 1
ATOM 924 C CA . GLN A 1 116 ? -3.674 -31.958 8.154 1.00 47.85 116 GLN A CA 1
ATOM 925 C C . GLN A 1 116 ? -4.140 -31.141 9.347 1.00 51.31 116 GLN A C 1
ATOM 926 O O . GLN A 1 116 ? -3.336 -30.444 9.973 1.00 52.08 116 GLN A O 1
ATOM 928 N N . ASP A 1 117 ? -5.436 -31.228 9.650 1.00 55.97 117 ASP A N 1
ATOM 929 C CA . ASP A 1 117 ? -6.014 -30.631 10.861 1.00 59.00 117 ASP A CA 1
ATOM 930 C C . ASP A 1 117 ? -5.893 -31.611 12.027 1.00 60.00 117 ASP A C 1
ATOM 931 O O . ASP A 1 117 ? -4.924 -31.579 12.788 1.00 60.58 117 ASP A O 1
ATOM 933 N N . MET B 1 1 ? 2.429 -20.739 46.726 1.00 55.82 1 MET B N 1
ATOM 934 C CA . MET B 1 1 ? 1.374 -20.522 47.761 1.00 55.29 1 MET B CA 1
ATOM 935 C C . MET B 1 1 ? 1.463 -19.113 48.338 1.00 51.68 1 MET B C 1
ATOM 936 O O . MET B 1 1 ? 2.557 -18.622 48.598 1.00 48.71 1 MET B O 1
ATOM 941 N N . LEU B 1 2 ? 0.309 -18.484 48.559 1.00 52.02 2 LEU B N 1
ATOM 942 C CA . LEU B 1 2 ? 0.251 -17.171 49.206 1.00 52.14 2 LEU B CA 1
ATOM 943 C C . LEU B 1 2 ? 0.395 -17.299 50.720 1.00 52.35 2 LEU B C 1
ATOM 944 O O . LEU B 1 2 ? -0.341 -18.054 51.349 1.00 56.58 2 LEU B O 1
ATOM 949 N N . ILE B 1 3 ? 1.335 -16.548 51.291 1.00 51.10 3 ILE B N 1
ATOM 950 C CA . ILE B 1 3 ? 1.439 -16.390 52.743 1.00 53.44 3 ILE B CA 1
ATOM 951 C C . ILE B 1 3 ? 1.120 -14.947 53.129 1.00 51.60 3 ILE B C 1
ATOM 952 O O . ILE B 1 3 ? 1.232 -14.031 52.303 1.00 50.29 3 ILE B O 1
ATOM 957 N N . ARG B 1 4 ? 0.721 -14.758 54.381 1.00 53.33 4 ARG B N 1
ATOM 958 C CA . ARG B 1 4 ? 0.460 -13.425 54.919 1.00 52.83 4 ARG B CA 1
ATOM 959 C C . ARG B 1 4 ? 1.768 -12.737 55.245 1.00 52.47 4 ARG B C 1
ATOM 960 O O . ARG B 1 4 ? 2.703 -13.371 55.732 1.00 55.94 4 ARG B O 1
ATOM 968 N N . TYR B 1 5 ? 1.828 -11.436 54.974 1.00 48.56 5 TYR B N 1
ATOM 969 C CA . TYR B 1 5 ? 3.016 -10.648 55.279 1.00 49.15 5 TYR B CA 1
ATOM 970 C C . TYR B 1 5 ? 3.238 -10.561 56.794 1.00 50.37 5 TYR B C 1
ATOM 971 O O . TYR B 1 5 ? 2.304 -10.278 57.547 1.00 48.26 5 TYR B O 1
ATOM 980 N N . LYS B 1 6 ? 4.482 -10.808 57.207 1.00 52.45 6 LYS B N 1
ATOM 981 C CA . LYS B 1 6 ? 4.922 -10.660 58.595 1.00 54.60 6 LYS B CA 1
ATOM 982 C C . LYS B 1 6 ? 6.223 -9.859 58.611 1.00 53.88 6 LYS B C 1
ATOM 983 O O . LYS B 1 6 ? 7.041 -9.994 57.692 1.00 56.08 6 LYS B O 1
ATOM 985 N N . LYS B 1 7 ? 6.424 -9.063 59.666 1.00 52.26 7 LYS B N 1
ATOM 986 C CA . LYS B 1 7 ? 7.551 -8.103 59.755 1.00 53.01 7 LYS B CA 1
ATOM 987 C C . LYS B 1 7 ? 8.959 -8.714 59.719 1.00 51.87 7 LYS B C 1
ATOM 988 O O . LYS B 1 7 ? 9.940 -8.004 59.491 1.00 52.73 7 LYS B O 1
ATOM 990 N N . SER B 1 8 ? 9.061 -10.018 59.951 1.00 53.81 8 SER B N 1
ATOM 991 C CA . SER B 1 8 ? 10.309 -10.742 59.744 1.00 55.83 8 SER B CA 1
ATOM 992 C C . SER B 1 8 ? 10.738 -10.828 58.271 1.00 56.14 8 SER B C 1
ATOM 993 O O . SER B 1 8 ? 11.906 -11.084 58.007 1.00 57.46 8 SER B O 1
ATOM 996 N N . PHE B 1 9 ? 9.807 -10.628 57.328 1.00 58.31 9 PHE B N 1
ATOM 997 C CA . PHE B 1 9 ? 10.113 -10.593 55.883 1.00 57.85 9 PHE B CA 1
ATOM 998 C C . PHE B 1 9 ? 10.151 -9.167 55.313 1.00 55.07 9 PHE B C 1
ATOM 999 O O . PHE B 1 9 ? 9.694 -8.945 54.196 1.00 52.24 9 PHE B O 1
ATOM 1007 N N . GLU B 1 10 ? 10.705 -8.205 56.052 1.00 55.88 10 GLU B N 1
ATOM 1008 C CA . GLU B 1 10 ? 10.622 -6.794 55.645 1.00 55.94 10 GLU B CA 1
ATOM 1009 C C . GLU B 1 10 ? 11.557 -6.454 54.477 1.00 55.29 10 GLU B C 1
ATOM 1010 O O . GLU B 1 10 ? 11.140 -5.793 53.521 1.00 52.42 10 GLU B O 1
ATOM 1016 N N . LYS B 1 11 ? 12.805 -6.912 54.555 1.00 53.29 11 LYS B N 1
ATOM 1017 C CA . LYS B 1 11 ? 13.796 -6.673 53.496 1.00 54.56 11 LYS B CA 1
ATOM 1018 C C . LYS B 1 11 ? 13.399 -7.311 52.155 1.00 52.89 11 LYS B C 1
ATOM 1019 O O . LYS B 1 11 ? 13.473 -6.659 51.111 1.00 50.13 11 LYS B O 1
ATOM 1021 N N . ILE B 1 12 ? 12.992 -8.579 52.191 1.00 51.02 12 ILE B N 1
ATOM 1022 C CA . ILE B 1 12 ? 12.523 -9.279 50.980 1.00 50.67 12 ILE B CA 1
ATOM 1023 C C . ILE B 1 12 ? 11.220 -8.689 50.404 1.00 45.54 12 ILE B C 1
ATOM 1024 O O . ILE B 1 12 ? 11.034 -8.683 49.192 1.00 43.09 12 ILE B O 1
ATOM 1029 N N . ALA B 1 13 ? 10.334 -8.198 51.270 1.00 43.96 13 ALA B N 1
ATOM 1030 C CA . ALA B 1 13 ? 9.099 -7.528 50.824 1.00 40.66 13 ALA B CA 1
ATOM 1031 C C . ALA B 1 13 ? 9.402 -6.206 50.121 1.00 39.17 13 ALA B C 1
ATOM 1032 O O . ALA B 1 13 ? 8.873 -5.933 49.041 1.00 37.72 13 ALA B O 1
ATOM 1034 N N . MET B 1 14 ? 10.257 -5.389 50.737 1.00 39.82 14 MET B N 1
ATOM 1035 C CA . MET B 1 14 ? 10.718 -4.146 50.112 1.00 39.51 14 MET B CA 1
ATOM 1036 C C . MET B 1 14 ? 11.446 -4.427 48.806 1.00 37.36 14 MET B C 1
ATOM 1037 O O . MET B 1 14 ? 11.170 -3.786 47.803 1.00 35.29 14 MET B O 1
ATOM 1042 N N . GLY B 1 15 ? 12.350 -5.408 48.826 1.00 37.37 15 GLY B N 1
ATOM 1043 C CA . GLY B 1 15 ? 12.965 -5.945 47.609 1.00 37.53 15 GLY B CA 1
ATOM 1044 C C . GLY B 1 15 ? 11.990 -6.249 46.473 1.00 38.49 15 GLY B C 1
ATOM 1045 O O . GLY B 1 15 ? 12.183 -5.807 45.331 1.00 38.08 15 GLY B O 1
ATOM 1046 N N . LEU B 1 16 ? 10.934 -6.989 46.789 1.00 37.44 16 LEU B N 1
ATOM 1047 C CA . LEU B 1 16 ? 9.923 -7.347 45.791 1.00 38.66 16 LEU B CA 1
ATOM 1048 C C . LEU B 1 16 ? 9.131 -6.128 45.336 1.00 36.55 16 LEU B C 1
ATOM 1049 O O . LEU B 1 16 ? 9.004 -5.899 44.137 1.00 35.09 16 LEU B O 1
ATOM 1054 N N . LEU B 1 17 ? 8.662 -5.326 46.292 1.00 35.65 17 LEU B N 1
ATOM 1055 C CA . LEU B 1 17 ? 7.936 -4.093 45.977 1.00 34.16 17 LEU B CA 1
ATOM 1056 C C . LEU B 1 17 ? 8.760 -3.053 45.204 1.00 33.31 17 LEU B C 1
ATOM 1057 O O . LEU B 1 17 ? 8.175 -2.236 44.479 1.00 30.16 17 LEU B O 1
ATOM 1062 N N . SER B 1 18 ? 10.095 -3.099 45.322 1.00 31.02 18 SER B N 1
ATOM 1063 C CA . SER B 1 18 ? 10.967 -2.193 44.552 1.00 30.92 18 SER B CA 1
ATOM 1064 C C . SER B 1 18 ? 10.822 -2.353 43.043 1.00 30.97 18 SER B C 1
ATOM 1065 O O . SER B 1 18 ? 11.181 -1.438 42.305 1.00 30.56 18 SER B O 1
ATOM 1068 N N . PHE B 1 19 ? 10.354 -3.517 42.581 1.00 29.90 19 PHE B N 1
ATOM 1069 C CA . PHE B 1 19 ? 10.106 -3.724 41.153 1.00 31.48 19 PHE B CA 1
ATOM 1070 C C . PHE B 1 19 ? 8.821 -3.056 40.608 1.00 32.12 19 PHE B C 1
ATOM 1071 O O . PHE B 1 19 ? 8.657 -2.967 39.393 1.00 30.46 19 PHE B O 1
ATOM 1079 N N . MET B 1 20 ? 7.929 -2.590 41.489 1.00 34.25 20 MET B N 1
ATOM 1080 C CA . MET B 1 20 ? 6.800 -1.742 41.068 1.00 33.55 20 MET B CA 1
ATOM 1081 C C . MET B 1 20 ? 7.341 -0.420 40.509 1.00 34.38 20 MET B C 1
ATOM 1082 O O . MET B 1 20 ? 8.266 0.174 41.098 1.00 33.10 20 MET B O 1
ATOM 1087 N N . PRO B 1 21 ? 6.770 0.053 39.379 1.00 31.85 21 PRO B N 1
ATOM 1088 C CA . PRO B 1 21 ? 7.323 1.242 38.721 1.00 31.16 21 PRO B CA 1
ATOM 1089 C C . PRO B 1 21 ? 7.151 2.545 39.514 1.00 30.36 21 PRO B C 1
ATOM 1090 O O . PRO B 1 21 ? 7.965 3.441 39.385 1.00 32.12 21 PRO B O 1
ATOM 1094 N N . ASN B 1 22 ? 6.112 2.633 40.330 1.00 31.29 22 ASN B N 1
ATOM 1095 C CA . ASN B 1 22 ? 5.898 3.790 41.198 1.00 32.09 22 ASN B CA 1
ATOM 1096 C C . ASN B 1 22 ? 6.782 3.832 42.470 1.00 33.98 22 ASN B C 1
ATOM 1097 O O . ASN B 1 22 ? 6.844 4.870 43.130 1.00 34.30 22 ASN B O 1
ATOM 1102 N N . GLU B 1 23 ? 7.413 2.706 42.825 1.00 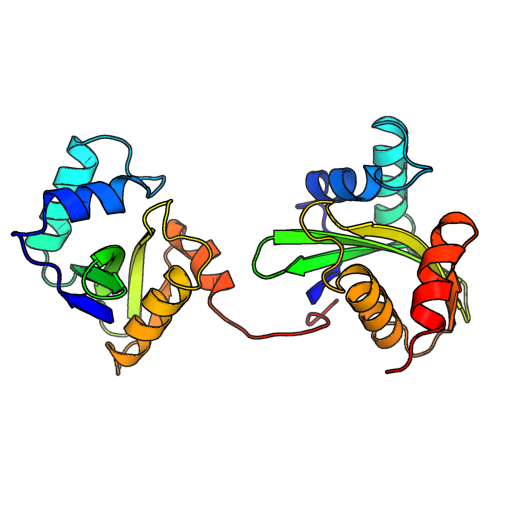34.71 23 GLU B N 1
ATOM 1103 C CA . GLU B 1 23 ? 8.315 2.619 43.975 1.00 34.41 23 GLU B CA 1
ATOM 1104 C C . GLU B 1 23 ? 9.767 2.837 43.504 1.00 34.04 23 GLU B C 1
ATOM 1105 O O . GLU B 1 23 ? 10.358 1.955 42.885 1.00 30.11 23 GLU B O 1
ATOM 1111 N N . LYS B 1 24 ? 10.332 4.010 43.806 1.00 34.37 24 LYS B N 1
ATOM 1112 C CA . LYS B 1 24 ? 11.589 4.467 43.188 1.00 36.48 24 LYS B CA 1
ATOM 1113 C C . LYS B 1 24 ? 12.732 4.836 44.143 1.00 35.12 24 LYS B C 1
ATOM 1114 O O . LYS B 1 24 ? 13.823 5.134 43.679 1.00 33.20 24 LYS B O 1
ATOM 1120 N N . ASP B 1 25 ? 12.484 4.842 45.451 1.00 35.49 25 ASP B N 1
ATOM 1121 C CA . ASP B 1 25 ? 13.541 5.005 46.445 1.00 35.03 25 ASP B CA 1
ATOM 1122 C C . ASP B 1 25 ? 13.144 4.321 47.748 1.00 36.16 25 ASP B C 1
ATOM 1123 O O . ASP B 1 25 ? 11.979 3.924 47.924 1.00 33.09 25 ASP B O 1
ATOM 1128 N N . LEU B 1 26 ? 14.108 4.203 48.657 1.00 36.56 26 LEU B N 1
ATOM 1129 C CA . LEU B 1 26 ? 13.906 3.485 49.911 1.00 39.19 26 LEU B CA 1
ATOM 1130 C C . LEU B 1 26 ? 12.916 4.180 50.843 1.00 38.61 26 LEU B C 1
ATOM 1131 O O . LEU B 1 26 ? 12.206 3.506 51.603 1.00 37.04 26 LEU B O 1
ATOM 1136 N N . LYS B 1 27 ? 12.864 5.511 50.794 1.00 39.67 27 LYS B N 1
ATOM 1137 C CA . LYS B 1 27 ? 11.881 6.254 51.601 1.00 43.04 27 LYS B CA 1
ATOM 1138 C C . LYS B 1 27 ? 10.457 5.837 51.194 1.00 41.21 27 LYS B C 1
ATOM 1139 O O . LYS B 1 27 ? 9.660 5.489 52.054 1.00 39.30 27 LYS B O 1
ATOM 1145 N N . GLN B 1 28 ? 10.177 5.834 49.889 1.00 41.84 28 GLN B N 1
ATOM 1146 C CA . GLN B 1 28 ? 8.888 5.354 49.344 1.00 42.07 28 GLN B CA 1
ATOM 1147 C C . GLN B 1 28 ? 8.561 3.913 49.753 1.00 39.08 28 GLN B C 1
ATOM 1148 O O . GLN B 1 28 ? 7.444 3.638 50.181 1.00 36.67 28 GLN B O 1
ATOM 1154 N N . LEU B 1 29 ? 9.530 3.009 49.629 1.00 37.73 29 LEU B N 1
ATOM 1155 C CA . LEU B 1 29 ? 9.326 1.622 50.054 1.00 39.60 29 LEU B CA 1
ATOM 1156 C C . LEU B 1 29 ? 9.009 1.522 51.554 1.00 37.77 29 LEU B C 1
ATOM 1157 O O . LEU B 1 29 ? 8.028 0.893 51.935 1.00 36.68 29 LEU B O 1
ATOM 1162 N N . GLN B 1 30 ? 9.815 2.175 52.386 1.00 38.89 30 GLN B N 1
ATOM 1163 C CA . GLN B 1 30 ? 9.556 2.253 53.840 1.00 39.79 30 GLN B CA 1
ATOM 1164 C C . GLN B 1 30 ? 8.138 2.748 54.170 1.00 36.91 30 GLN B C 1
ATOM 1165 O O . GLN B 1 30 ? 7.445 2.153 54.996 1.00 34.54 30 GLN B O 1
ATOM 1171 N N . GLN B 1 31 ? 7.705 3.798 53.486 1.00 36.63 31 GLN B N 1
ATOM 1172 C CA . GLN B 1 31 ? 6.346 4.325 53.639 1.00 39.79 31 GLN B CA 1
ATOM 1173 C C . GLN B 1 31 ? 5.258 3.364 53.160 1.00 39.52 31 GLN B C 1
ATOM 1174 O O . GLN B 1 31 ? 4.181 3.311 53.747 1.00 39.71 31 GLN B O 1
ATOM 1180 N N . THR B 1 32 ? 5.527 2.631 52.085 1.00 37.40 32 THR B N 1
ATOM 1181 C CA . THR B 1 32 ? 4.579 1.644 51.585 1.00 37.92 32 THR B CA 1
ATOM 1182 C C . THR B 1 32 ? 4.410 0.474 52.582 1.00 39.28 32 THR B C 1
ATOM 1183 O O . THR B 1 32 ? 3.281 0.057 52.853 1.00 36.37 32 THR B O 1
ATOM 1187 N N . ILE B 1 33 ? 5.522 -0.033 53.118 1.00 40.62 33 ILE B N 1
ATOM 1188 C CA . ILE B 1 33 ? 5.490 -1.074 54.158 1.00 43.02 33 ILE B CA 1
ATOM 1189 C C . ILE B 1 33 ? 4.759 -0.610 55.420 1.00 43.44 33 ILE B C 1
ATOM 1190 O O . ILE B 1 33 ? 3.886 -1.313 55.906 1.00 43.60 33 ILE B O 1
ATOM 1195 N N . LYS B 1 34 ? 5.131 0.557 55.945 1.00 45.61 34 LYS B N 1
ATOM 1196 C CA . LYS B 1 34 ? 4.483 1.117 57.134 1.00 47.69 34 LYS B CA 1
ATOM 1197 C C . LYS B 1 34 ? 2.969 1.231 56.953 1.00 48.72 34 LYS B C 1
ATOM 1198 O O . LYS B 1 34 ? 2.226 0.870 57.858 1.00 50.78 34 LYS B O 1
ATOM 1200 N N . ASP B 1 35 ? 2.523 1.710 55.786 1.00 50.31 35 ASP B N 1
ATOM 1201 C CA . ASP B 1 35 ? 1.091 1.720 55.436 1.00 52.62 35 ASP B CA 1
ATOM 1202 C C . ASP B 1 35 ? 0.463 0.320 55.557 1.00 50.54 35 ASP B C 1
ATOM 1203 O O . ASP B 1 35 ? -0.591 0.173 56.183 1.00 49.16 35 ASP B O 1
ATOM 1208 N N . TYR B 1 36 ? 1.110 -0.687 54.961 1.00 46.36 36 TYR B N 1
ATOM 1209 C CA . TYR B 1 36 ? 0.651 -2.086 55.057 1.00 48.31 36 TYR B CA 1
ATOM 1210 C C . TYR B 1 36 ? 0.732 -2.646 56.489 1.00 48.65 36 TYR B C 1
ATOM 1211 O O . TYR B 1 36 ? -0.068 -3.498 56.870 1.00 46.90 36 TYR B O 1
ATOM 1220 N N . GLU B 1 37 ? 1.703 -2.176 57.268 1.00 51.37 37 GLU B N 1
ATOM 1221 C CA . GLU B 1 37 ? 1.841 -2.591 58.667 1.00 53.07 37 GLU B CA 1
ATOM 1222 C C . GLU B 1 37 ? 0.816 -1.924 59.594 1.00 52.48 37 GLU B C 1
ATOM 1223 O O . GLU B 1 37 ? 0.244 -2.594 60.453 1.00 51.92 37 GLU B O 1
ATOM 1229 N N . THR B 1 38 ? 0.554 -0.633 59.398 1.00 55.60 38 THR B N 1
ATOM 1230 C CA . THR B 1 38 ? -0.303 0.135 60.321 1.00 58.62 38 THR B CA 1
ATOM 1231 C C . THR B 1 38 ? -1.795 0.085 59.974 1.00 59.04 38 THR B C 1
ATOM 1232 O O . THR B 1 38 ? -2.623 -0.107 60.863 1.00 62.18 38 THR B O 1
ATOM 1236 N N . ASP B 1 39 ? -2.131 0.248 58.694 1.00 60.56 39 ASP B N 1
ATOM 1237 C CA . ASP B 1 39 ? -3.532 0.263 58.251 1.00 58.23 39 ASP B CA 1
ATOM 1238 C C . ASP B 1 39 ? -4.124 -1.143 58.225 1.00 57.03 39 ASP B C 1
ATOM 1239 O O . ASP B 1 39 ? -3.518 -2.084 57.705 1.00 54.48 39 ASP B O 1
ATOM 1244 N N . THR B 1 40 ? -5.333 -1.255 58.771 1.00 56.62 40 THR B N 1
ATOM 1245 C CA . THR B 1 40 ? -6.013 -2.542 58.921 1.00 53.71 40 THR B CA 1
ATOM 1246 C C . THR B 1 40 ? -6.612 -3.049 57.601 1.00 53.83 40 THR B C 1
ATOM 1247 O O . THR B 1 40 ? -6.581 -4.248 57.322 1.00 55.80 40 THR B O 1
ATOM 1251 N N . ASP B 1 41 ? -7.120 -2.133 56.782 1.00 55.01 41 ASP B N 1
ATOM 1252 C CA . ASP B 1 41 ? -7.681 -2.483 55.468 1.00 55.68 41 ASP B CA 1
ATOM 1253 C C . ASP B 1 41 ? -6.619 -2.847 54.406 1.00 54.08 41 ASP B C 1
ATOM 1254 O O . ASP B 1 41 ? -6.949 -3.462 53.391 1.00 52.57 41 ASP B O 1
ATOM 1259 N N . ARG B 1 42 ? -5.360 -2.475 54.634 1.00 51.82 42 ARG B N 1
ATOM 1260 C CA . ARG B 1 42 ? -4.281 -2.766 53.685 1.00 52.42 42 ARG B CA 1
ATOM 1261 C C . ARG B 1 42 ? -3.567 -4.056 54.060 1.00 49.30 42 ARG B C 1
ATOM 1262 O O . ARG B 1 42 ? -2.954 -4.135 55.121 1.00 52.09 42 ARG B O 1
ATOM 1270 N N . GLN B 1 43 ? -3.636 -5.051 53.174 1.00 47.43 43 GLN B N 1
ATOM 1271 C CA . GLN B 1 43 ? -3.078 -6.369 53.433 1.00 47.02 43 GLN B CA 1
ATOM 1272 C C . GLN B 1 43 ? -2.086 -6.752 52.339 1.00 45.15 43 GLN B C 1
ATOM 1273 O O . GLN B 1 43 ? -2.429 -6.767 51.157 1.00 40.38 43 GLN B O 1
ATOM 1279 N N . LEU B 1 44 ? -0.854 -7.053 52.744 1.00 44.83 44 LEU B N 1
ATOM 1280 C CA . LEU B 1 44 ? 0.192 -7.489 51.822 1.00 43.26 44 LEU B CA 1
ATOM 1281 C C . LEU B 1 44 ? 0.342 -8.992 51.927 1.00 43.90 44 LEU B C 1
ATOM 1282 O O . LEU B 1 44 ? 0.270 -9.553 53.020 1.00 46.74 44 LEU B O 1
ATOM 1287 N N . PHE B 1 45 ? 0.559 -9.634 50.784 1.00 42.25 45 PHE B N 1
ATOM 1288 C CA . PHE B 1 45 ? 0.714 -11.081 50.708 1.00 40.15 45 PHE B CA 1
ATOM 1289 C C . PHE B 1 45 ? 1.992 -11.425 49.951 1.00 40.06 45 PHE B C 1
ATOM 1290 O O . PHE B 1 45 ? 2.357 -10.739 48.994 1.00 36.73 45 PHE B O 1
ATOM 1298 N N . LEU B 1 46 ? 2.661 -12.490 50.385 1.00 39.11 46 LEU B N 1
ATOM 1299 C CA . LEU B 1 46 ? 3.868 -12.973 49.730 1.00 40.42 46 LEU B CA 1
ATOM 1300 C C . LEU B 1 46 ? 3.640 -14.344 49.120 1.00 41.54 46 LEU B C 1
ATOM 1301 O O . LEU B 1 46 ? 2.813 -15.104 49.600 1.00 44.01 46 LEU B O 1
ATOM 1306 N N . TRP B 1 47 ? 4.386 -14.658 48.068 1.00 44.39 47 TRP B N 1
ATOM 1307 C CA . TRP B 1 47 ? 4.255 -15.938 47.369 1.00 47.50 47 TRP B CA 1
ATOM 1308 C C . TRP B 1 47 ? 5.548 -16.736 47.463 1.00 49.97 47 TRP B C 1
ATOM 1309 O O . TRP B 1 47 ? 6.636 -16.177 47.273 1.00 49.75 47 TRP B O 1
ATOM 1320 N N . LYS B 1 48 ? 5.413 -18.039 47.730 1.00 55.26 48 LYS B N 1
ATOM 1321 C CA . LYS B 1 48 ? 6.540 -18.983 47.681 1.00 58.13 48 LYS B CA 1
ATOM 1322 C C . LYS B 1 48 ? 6.283 -20.132 46.702 1.00 57.18 48 LYS B C 1
ATOM 1323 O O . LYS B 1 48 ? 5.203 -20.723 46.704 1.00 56.78 48 LYS B O 1
ATOM 1329 N N . GLU B 1 49 ? 7.267 -20.395 45.840 1.00 63.25 49 GLU B N 1
ATOM 1330 C CA . GLU B 1 49 ? 7.345 -21.625 45.037 1.00 66.21 49 GLU B CA 1
ATOM 1331 C C . GLU B 1 49 ? 8.349 -22.538 45.718 1.00 67.14 49 GLU B C 1
ATOM 1332 O O . GLU B 1 49 ? 9.541 -22.224 45.732 1.00 69.59 49 GLU B O 1
ATOM 1338 N N . ASP B 1 50 ? 7.873 -23.647 46.287 1.00 70.19 50 ASP B N 1
ATOM 1339 C CA . ASP B 1 50 ? 8.736 -24.655 46.905 1.00 70.70 50 ASP B CA 1
ATOM 1340 C C . ASP B 1 50 ? 9.659 -24.034 47.956 1.00 72.80 50 ASP B C 1
ATOM 1341 O O . ASP B 1 50 ? 10.887 -24.114 47.848 1.00 74.15 50 ASP B O 1
ATOM 1343 N N . GLU B 1 51 ? 9.045 -23.389 48.948 1.00 73.10 51 GLU B N 1
ATOM 1344 C CA . GLU B 1 51 ? 9.759 -22.768 50.071 1.00 73.37 51 GLU B CA 1
ATOM 1345 C C . GLU B 1 51 ? 10.776 -21.689 49.662 1.00 72.84 51 GLU B C 1
ATOM 1346 O O . GLU B 1 51 ? 11.812 -21.537 50.314 1.00 72.98 51 GLU B O 1
ATOM 1348 N N . ASP B 1 52 ? 10.467 -20.943 48.595 1.00 72.05 52 ASP B N 1
ATOM 1349 C CA . ASP B 1 52 ? 11.301 -19.827 48.118 1.00 70.50 52 ASP B CA 1
ATOM 1350 C C . ASP B 1 52 ? 10.450 -18.560 47.925 1.00 68.28 52 ASP B C 1
ATOM 1351 O O . ASP B 1 52 ? 9.599 -18.515 47.040 1.00 65.95 52 ASP B O 1
ATOM 1353 N N . ILE B 1 53 ? 10.697 -17.550 48.765 1.00 64.99 53 ILE B N 1
ATOM 1354 C CA . ILE B 1 53 ? 9.967 -16.256 48.755 1.00 63.30 53 ILE B CA 1
ATOM 1355 C C . ILE B 1 53 ? 10.217 -15.425 47.474 1.00 57.37 53 ILE B C 1
ATOM 1356 O O . ILE B 1 53 ? 11.294 -14.867 47.291 1.00 58.54 53 ILE B O 1
ATOM 1361 N N . VAL B 1 54 ? 9.191 -15.310 46.628 1.00 51.09 54 VAL B N 1
ATOM 1362 C CA . VAL B 1 54 ? 9.375 -14.969 45.199 1.00 48.26 54 VAL B CA 1
ATOM 1363 C C . VAL B 1 54 ? 8.433 -13.899 44.584 1.00 43.06 54 VAL B C 1
ATOM 1364 O O . VAL B 1 54 ? 8.809 -13.228 43.622 1.00 39.72 54 VAL B O 1
ATOM 1368 N N . GLY B 1 55 ? 7.217 -13.769 45.102 1.00 41.35 55 GLY B N 1
ATOM 1369 C CA . GLY B 1 55 ? 6.264 -12.762 44.635 1.00 39.52 55 GLY B CA 1
ATOM 1370 C C . GLY B 1 55 ? 5.616 -12.021 45.785 1.00 38.11 55 GLY B C 1
ATOM 1371 O O . GLY B 1 55 ? 5.645 -12.485 46.929 1.00 38.21 55 GLY B O 1
ATOM 1372 N N . ALA B 1 56 ? 5.053 -10.856 45.471 1.00 35.26 56 ALA B N 1
ATOM 1373 C CA . ALA B 1 56 ? 4.325 -10.027 46.430 1.00 33.93 56 ALA B CA 1
ATOM 1374 C C . ALA B 1 56 ? 3.073 -9.455 45.756 1.00 34.56 56 ALA B C 1
ATOM 1375 O O . ALA B 1 56 ? 3.110 -9.056 44.572 1.00 32.98 56 ALA B O 1
ATOM 1377 N N . ILE B 1 57 ? 1.969 -9.443 46.500 1.00 32.43 57 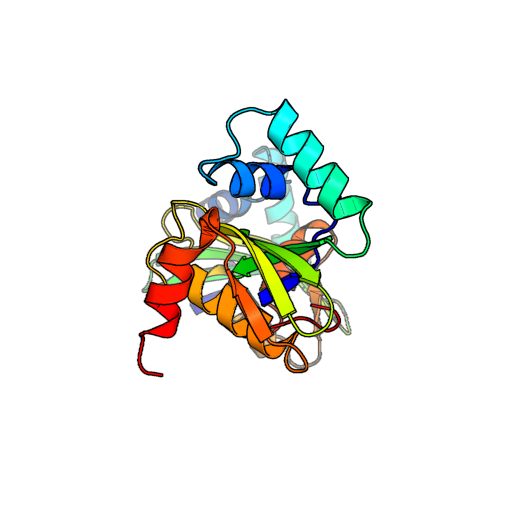ILE B N 1
ATOM 1378 C CA . ILE B 1 57 ? 0.725 -8.819 46.052 1.00 32.58 57 ILE B CA 1
ATOM 1379 C C . ILE B 1 57 ? 0.058 -8.162 47.252 1.00 33.31 57 ILE B C 1
ATOM 1380 O O . ILE B 1 57 ? -0.085 -8.776 48.310 1.00 33.84 57 ILE B O 1
ATOM 1385 N N . GLY B 1 58 ? -0.341 -6.910 47.071 1.00 34.62 58 GLY B N 1
ATOM 1386 C CA . GLY B 1 58 ? -0.835 -6.076 48.159 1.00 34.09 58 GLY B CA 1
ATOM 1387 C C . GLY B 1 58 ? -2.127 -5.409 47.765 1.00 32.77 58 GLY B C 1
ATOM 1388 O O . GLY B 1 58 ? -2.246 -4.880 46.661 1.00 29.64 58 GLY B O 1
ATOM 1389 N N . VAL B 1 59 ? -3.093 -5.436 48.677 1.00 33.93 59 VAL B N 1
ATOM 1390 C CA . VAL B 1 59 ? -4.450 -4.972 48.385 1.00 35.17 59 VAL B CA 1
ATOM 1391 C C . VAL B 1 59 ? -4.988 -4.040 49.455 1.00 35.78 59 VAL B C 1
ATOM 1392 O O . VAL B 1 59 ? -4.373 -3.871 50.510 1.00 35.10 59 VAL B O 1
ATOM 1396 N N . GLU B 1 60 ? -6.118 -3.416 49.124 1.00 38.78 60 GLU B N 1
ATOM 1397 C CA . GLU B 1 60 ? -6.922 -2.616 50.039 1.00 40.43 60 GLU B CA 1
ATOM 1398 C C . GLU B 1 60 ? -8.347 -3.168 50.044 1.00 40.20 60 GLU B C 1
ATOM 1399 O O . GLU B 1 60 ? -9.086 -3.037 49.051 1.00 36.59 60 GLU B O 1
ATOM 1405 N N . LYS B 1 61 ? -8.706 -3.801 51.164 1.00 40.70 61 LYS B N 1
ATOM 1406 C CA . LYS B 1 61 ? -10.015 -4.391 51.358 1.00 41.72 61 LYS B CA 1
ATOM 1407 C C . LYS B 1 61 ? -11.010 -3.298 51.699 1.00 45.17 61 LYS B C 1
ATOM 1408 O O . LYS B 1 61 ? -10.903 -2.643 52.740 1.00 47.93 61 LYS B O 1
ATOM 1410 N N . LYS B 1 62 ? -11.958 -3.090 50.795 1.00 46.46 62 LYS B N 1
ATOM 1411 C CA . LYS B 1 62 ? -13.104 -2.229 51.034 1.00 49.28 62 LYS B CA 1
ATOM 1412 C C . LYS B 1 62 ? -14.284 -3.164 51.332 1.00 49.66 62 LYS B C 1
ATOM 1413 O O . LYS B 1 62 ? -14.092 -4.376 51.515 1.00 49.38 62 LYS B O 1
ATOM 1419 N N . ASP B 1 63 ? -15.493 -2.618 51.385 1.00 49.66 63 ASP B N 1
ATOM 1420 C CA . ASP B 1 63 ? -16.664 -3.403 51.762 1.00 47.64 63 ASP B CA 1
ATOM 1421 C C . ASP B 1 63 ? -17.068 -4.420 50.702 1.00 45.60 63 ASP B C 1
ATOM 1422 O O . ASP B 1 63 ? -17.167 -5.615 50.983 1.00 44.89 63 ASP B O 1
ATOM 1427 N N . SER B 1 64 ? -17.308 -3.930 49.490 1.00 45.63 64 SER B N 1
ATOM 1428 C CA . SER B 1 64 ? -17.791 -4.755 48.385 1.00 45.66 64 SER B CA 1
ATOM 1429 C C . SER B 1 64 ? -16.697 -5.170 47.397 1.00 42.71 64 SER B C 1
ATOM 1430 O O . SER B 1 64 ? -16.957 -5.981 46.510 1.00 43.09 64 SER B O 1
ATOM 1433 N N . GLU B 1 65 ? -15.492 -4.613 47.537 1.00 41.78 65 GLU B N 1
ATOM 1434 C CA . GLU B 1 65 ? -14.409 -4.839 46.575 1.00 39.35 65 GLU B CA 1
ATOM 1435 C C . GLU B 1 65 ? -13.044 -4.896 47.252 1.00 37.10 65 GLU B C 1
ATOM 1436 O O . GLU B 1 65 ? -12.848 -4.308 48.316 1.00 37.75 65 GLU B O 1
ATOM 1442 N N . VAL B 1 66 ? -12.106 -5.595 46.617 1.00 34.32 66 VAL B N 1
ATOM 1443 C CA . VAL B 1 66 ? -10.713 -5.629 47.057 1.00 34.00 66 VAL B CA 1
ATOM 1444 C C . VAL B 1 66 ? -9.857 -5.075 45.927 1.00 34.25 66 VAL B C 1
ATOM 1445 O O . VAL B 1 66 ? -9.751 -5.686 44.861 1.00 35.95 66 VAL B O 1
ATOM 1449 N N . GLU B 1 67 ? -9.252 -3.916 46.178 1.00 37.08 67 GLU B N 1
ATOM 1450 C CA . GLU B 1 67 ? -8.417 -3.222 45.200 1.00 37.14 67 GLU B CA 1
ATOM 1451 C C . GLU B 1 67 ? -6.965 -3.717 45.257 1.00 36.61 67 GLU B C 1
ATOM 1452 O O . GLU B 1 67 ? -6.314 -3.618 46.286 1.00 34.48 67 GLU B O 1
ATOM 1458 N N . ILE B 1 68 ? -6.470 -4.223 44.136 1.00 35.45 68 ILE B N 1
ATOM 1459 C CA . ILE B 1 68 ? -5.065 -4.606 43.998 1.00 34.37 68 ILE B CA 1
ATOM 1460 C C . ILE B 1 68 ? -4.225 -3.341 43.823 1.00 33.97 68 ILE B C 1
ATOM 1461 O O . ILE B 1 68 ? -4.403 -2.605 42.854 1.00 33.46 68 ILE B O 1
ATOM 1466 N N . ARG B 1 69 ? -3.320 -3.108 44.766 1.00 33.57 69 ARG B N 1
ATOM 1467 C CA . ARG B 1 69 ? -2.476 -1.926 44.786 1.00 34.98 69 ARG B CA 1
ATOM 1468 C C . ARG B 1 69 ? -1.069 -2.220 44.295 1.00 32.85 69 ARG B C 1
ATOM 1469 O O . ARG B 1 69 ? -0.520 -1.438 43.533 1.00 29.85 69 ARG B O 1
ATOM 1477 N N . HIS B 1 70 ? -0.479 -3.324 44.749 1.00 32.37 70 HIS B N 1
ATOM 1478 C CA . HIS B 1 70 ? 0.873 -3.703 44.344 1.00 32.65 70 HIS B CA 1
ATOM 1479 C C . HIS B 1 70 ? 0.907 -5.143 43.852 1.00 32.50 70 HIS B C 1
ATOM 1480 O O . HIS B 1 70 ? 0.256 -6.008 44.433 1.00 32.43 70 HIS B O 1
ATOM 1487 N N . ILE B 1 71 ? 1.660 -5.399 42.785 1.00 30.83 71 ILE B N 1
ATOM 1488 C CA . ILE B 1 71 ? 1.910 -6.775 42.341 1.00 32.37 71 ILE B CA 1
ATOM 1489 C C . ILE B 1 71 ? 3.290 -6.867 41.709 1.00 30.08 71 ILE B C 1
ATOM 1490 O O . ILE B 1 71 ? 3.612 -6.128 40.781 1.00 28.04 71 ILE B O 1
ATOM 1495 N N . SER B 1 72 ? 4.114 -7.771 42.237 1.00 32.52 72 SER B N 1
ATOM 1496 C CA . SER B 1 72 ? 5.496 -7.919 41.769 1.00 34.23 72 SER B CA 1
ATOM 1497 C C . SER B 1 72 ? 6.023 -9.325 41.971 1.00 34.32 72 SER B C 1
ATOM 1498 O O . SER B 1 72 ? 5.723 -9.971 42.968 1.00 34.89 72 SER B O 1
ATOM 1501 N N . VAL B 1 73 ? 6.790 -9.787 40.987 1.00 33.87 73 VAL B N 1
ATOM 1502 C CA . VAL B 1 73 ? 7.451 -11.070 41.011 1.00 32.76 73 VAL B CA 1
ATOM 1503 C C . VAL B 1 73 ? 8.922 -10.810 40.727 1.00 33.43 73 VAL B C 1
ATOM 1504 O O . VAL B 1 73 ? 9.267 -9.986 39.864 1.00 33.63 73 VAL B O 1
ATOM 1508 N N . ASN B 1 74 ? 9.777 -11.514 41.462 1.00 33.80 74 ASN B N 1
ATOM 1509 C CA . ASN B 1 74 ? 11.223 -11.432 41.294 1.00 37.62 74 ASN B CA 1
ATOM 1510 C C . ASN B 1 74 ? 11.607 -11.746 39.834 1.00 36.53 74 ASN B C 1
ATOM 1511 O O . ASN B 1 74 ? 11.144 -12.747 39.297 1.00 34.67 74 ASN B O 1
ATOM 1516 N N . PRO B 1 75 ? 12.431 -10.893 39.184 1.00 37.66 75 PRO B N 1
ATOM 1517 C CA . PRO B 1 75 ? 12.758 -11.080 37.757 1.00 37.77 75 PRO B CA 1
ATOM 1518 C C . PRO B 1 75 ? 13.114 -12.511 37.323 1.00 39.86 75 PRO B C 1
ATOM 1519 O O . PRO B 1 75 ? 12.680 -12.955 36.258 1.00 40.95 75 PRO B O 1
ATOM 1523 N N . SER B 1 76 ? 13.881 -13.216 38.154 1.00 42.46 76 SER B N 1
ATOM 1524 C CA . SER B 1 76 ? 14.308 -14.591 37.865 1.00 44.67 76 SER B CA 1
ATOM 1525 C C . SER B 1 76 ? 13.163 -15.588 37.812 1.00 43.79 76 SER B C 1
ATOM 1526 O O . SER B 1 76 ? 13.267 -16.612 37.131 1.00 45.35 76 SER B O 1
ATOM 1529 N N . HIS B 1 77 ? 12.085 -15.296 38.536 1.00 41.84 77 HIS B N 1
ATOM 1530 C CA . HIS B 1 77 ? 10.934 -16.192 38.632 1.00 40.63 77 HIS B CA 1
ATOM 1531 C C . HIS B 1 77 ? 9.719 -15.781 37.795 1.00 38.79 77 HIS B C 1
ATOM 1532 O O . HIS B 1 77 ? 8.670 -16.415 37.902 1.00 36.85 77 HIS B O 1
ATOM 1539 N N . ARG B 1 78 ? 9.863 -14.758 36.953 1.00 36.08 78 ARG B N 1
ATOM 1540 C CA . ARG B 1 78 ? 8.764 -14.307 36.083 1.00 38.14 78 ARG B CA 1
ATOM 1541 C C . ARG B 1 78 ? 8.522 -15.246 34.895 1.00 42.12 78 ARG B C 1
ATOM 1542 O O . ARG B 1 78 ? 9.314 -16.154 34.639 1.00 41.60 78 ARG B O 1
ATOM 1550 N N . HIS B 1 79 ? 7.428 -14.986 34.170 1.00 45.22 79 HIS B N 1
ATOM 1551 C CA . HIS B 1 79 ? 7.041 -15.713 32.938 1.00 46.04 79 HIS B CA 1
ATOM 1552 C C . HIS B 1 79 ? 6.640 -17.170 33.165 1.00 43.62 79 HIS B C 1
ATOM 1553 O O . HIS B 1 79 ? 6.707 -17.989 32.246 1.00 45.85 79 HIS B O 1
ATOM 1560 N N . GLN B 1 80 ? 6.191 -17.480 34.375 1.00 42.02 80 GLN B N 1
ATOM 1561 C CA . GLN B 1 80 ? 5.841 -18.845 34.752 1.00 41.70 80 GLN B CA 1
ATOM 1562 C C . GLN B 1 80 ? 4.441 -18.926 35.345 1.00 40.80 80 GLN B C 1
ATOM 1563 O O . GLN B 1 80 ? 4.140 -19.844 36.106 1.00 42.02 80 GLN B O 1
ATOM 1569 N N . GLY B 1 81 ? 3.585 -17.972 34.976 1.00 39.64 81 GLY B N 1
ATOM 1570 C CA . GLY B 1 81 ? 2.239 -17.877 35.516 1.00 37.56 81 GLY B CA 1
ATOM 1571 C C . GLY B 1 81 ? 2.084 -17.408 36.951 1.00 37.08 81 GLY B C 1
ATOM 1572 O O . GLY B 1 81 ? 0.959 -17.408 37.450 1.00 37.53 81 GLY B O 1
ATOM 1573 N N . ILE B 1 82 ? 3.172 -17.007 37.625 1.00 37.36 82 ILE B N 1
ATOM 1574 C CA . ILE B 1 82 ? 3.105 -16.671 39.065 1.00 38.19 82 ILE B CA 1
ATOM 1575 C C . ILE B 1 82 ? 2.245 -15.422 39.347 1.00 36.29 82 ILE B C 1
ATOM 1576 O O . ILE B 1 82 ? 1.419 -15.445 40.253 1.00 34.17 82 ILE B O 1
ATOM 1581 N N . GLY B 1 83 ? 2.436 -14.355 38.571 1.00 35.05 83 GLY B N 1
ATOM 1582 C CA . GLY B 1 83 ? 1.587 -13.149 38.669 1.00 36.54 83 GLY B CA 1
ATOM 1583 C C . GLY B 1 83 ? 0.097 -13.461 38.616 1.00 35.99 83 GLY B C 1
ATOM 1584 O O . GLY B 1 83 ? -0.685 -12.982 39.441 1.00 33.83 83 GLY B O 1
ATOM 1585 N N . LYS B 1 84 ? -0.275 -14.282 37.637 1.00 39.88 84 LYS B N 1
ATOM 1586 C CA . LYS B 1 84 ? -1.655 -14.763 37.445 1.00 42.19 84 LYS B CA 1
ATOM 1587 C C . LYS B 1 84 ? -2.125 -15.575 38.646 1.00 42.23 84 LYS B C 1
ATOM 1588 O O . LYS B 1 84 ? -3.219 -15.329 39.173 1.00 39.49 84 LYS B O 1
ATOM 1594 N N . GLN B 1 85 ? -1.286 -16.516 39.089 1.00 43.85 85 GLN B N 1
ATOM 1595 C CA . GLN B 1 85 ? -1.587 -17.339 40.273 1.00 44.64 85 GLN B CA 1
ATOM 1596 C C . GLN B 1 85 ? -1.808 -16.524 41.553 1.00 41.85 85 GLN B C 1
ATOM 1597 O O . GLN B 1 85 ? -2.680 -16.872 42.353 1.00 42.08 85 GLN B O 1
ATOM 1603 N N . MET B 1 86 ? -1.026 -15.461 41.760 1.00 38.27 86 MET B N 1
ATOM 1604 C CA . MET B 1 86 ? -1.232 -14.586 42.938 1.00 39.34 86 MET B CA 1
ATOM 1605 C C . MET B 1 86 ? -2.609 -13.919 42.883 1.00 40.31 86 MET B C 1
ATOM 1606 O O . MET B 1 86 ? -3.296 -13.810 43.907 1.00 39.01 86 MET B O 1
ATOM 1611 N N . MET B 1 87 ? -3.010 -13.517 41.673 1.00 42.57 87 MET B N 1
ATOM 1612 C CA . MET B 1 87 ? -4.316 -12.903 41.424 1.00 45.68 87 MET B CA 1
ATOM 1613 C C . MET B 1 87 ? -5.479 -13.875 41.655 1.00 44.26 87 MET B C 1
ATOM 1614 O O . MET B 1 87 ? -6.457 -13.532 42.323 1.00 40.83 87 MET B O 1
ATOM 1619 N N . ASP B 1 88 ? -5.363 -15.074 41.092 1.00 43.95 88 ASP B N 1
ATOM 1620 C CA . ASP B 1 88 ? -6.353 -16.143 41.287 1.00 46.80 88 ASP B CA 1
ATOM 1621 C C . ASP B 1 88 ? -6.476 -16.551 42.744 1.00 45.35 88 ASP B C 1
ATOM 1622 O O . ASP B 1 88 ? -7.581 -16.650 43.262 1.00 50.59 88 ASP B O 1
ATOM 1627 N N . ALA B 1 89 ? -5.347 -16.768 43.407 1.00 45.42 89 ALA B N 1
ATOM 1628 C CA . ALA B 1 89 ? -5.331 -17.081 44.848 1.00 47.59 89 ALA B CA 1
ATOM 1629 C C . ALA B 1 89 ? -6.107 -16.070 45.672 1.00 48.37 89 ALA B C 1
ATOM 1630 O O . ALA B 1 89 ? -6.762 -16.422 46.653 1.00 48.87 89 ALA B O 1
ATOM 1632 N N . LEU B 1 90 ? -6.011 -14.809 45.265 1.00 51.82 90 LEU B N 1
ATOM 1633 C CA . LEU B 1 90 ? -6.641 -13.695 45.970 1.00 52.42 90 LEU B CA 1
ATOM 1634 C C . LEU B 1 90 ? -8.173 -13.744 45.894 1.00 54.04 90 LEU B C 1
ATOM 1635 O O . LEU B 1 90 ? -8.845 -13.322 46.831 1.00 51.44 90 LEU B O 1
ATOM 1640 N N . LYS B 1 91 ? -8.711 -14.265 44.788 1.00 58.44 91 LYS B N 1
ATOM 1641 C CA . LYS B 1 91 ? -10.168 -14.430 44.610 1.00 61.25 91 LYS B CA 1
ATOM 1642 C C . LYS B 1 91 ? -10.760 -15.410 45.612 1.00 59.43 91 LYS B C 1
ATOM 1643 O O . LYS B 1 91 ? -11.765 -15.120 46.251 1.00 60.76 91 LYS B O 1
ATOM 1649 N N . HIS B 1 92 ? -10.123 -16.572 45.729 1.00 62.41 92 HIS B N 1
ATOM 1650 C CA . HIS B 1 92 ? -10.541 -17.626 46.665 1.00 62.07 92 HIS B CA 1
ATOM 1651 C C . HIS B 1 92 ? -10.388 -17.223 48.138 1.00 61.38 92 HIS B C 1
ATOM 1652 O O . HIS B 1 92 ? -10.978 -17.853 49.017 1.00 61.17 92 HIS B O 1
ATOM 1659 N N . LEU B 1 93 ? -9.571 -16.202 48.398 1.00 56.70 93 LEU B N 1
ATOM 1660 C CA . LEU B 1 93 ? -9.385 -15.662 49.734 1.00 56.52 93 LEU B CA 1
ATOM 1661 C C . LEU B 1 93 ? -10.557 -14.771 50.162 1.00 56.91 93 LEU B C 1
ATOM 1662 O O . LEU B 1 93 ? -11.067 -14.920 51.271 1.00 58.35 93 LEU B O 1
ATOM 1667 N N . PHE B 1 94 ? -10.962 -13.840 49.293 1.00 55.46 94 PHE B N 1
ATOM 1668 C CA . PHE B 1 94 ? -11.966 -12.811 49.636 1.00 53.07 94 PHE B CA 1
ATOM 1669 C C . PHE B 1 94 ? -13.318 -13.178 49.043 1.00 56.16 94 PHE B C 1
ATOM 1670 O O . PHE B 1 94 ? -13.597 -12.885 47.876 1.00 61.34 94 PHE B O 1
ATOM 1678 N N . LYS B 1 95 ? -14.153 -13.816 49.858 1.00 55.01 95 LYS B N 1
ATOM 1679 C CA . LYS B 1 95 ? -15.339 -14.509 49.362 1.00 53.87 95 LYS B CA 1
ATOM 1680 C C . LYS B 1 95 ? -16.499 -13.587 49.000 1.00 52.50 95 LYS B C 1
ATOM 1681 O O . LYS B 1 95 ? -17.165 -13.817 47.992 1.00 52.97 95 LYS B O 1
ATOM 1683 N N . THR B 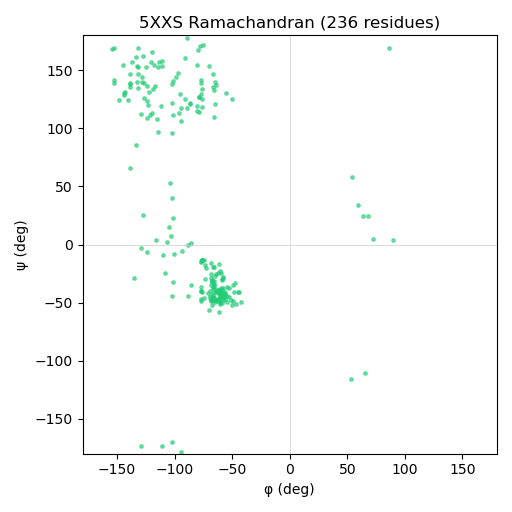1 96 ? -16.740 -12.555 49.811 1.00 51.42 96 THR B N 1
ATOM 1684 C CA . THR B 1 96 ? -17.864 -11.635 49.599 1.00 50.94 96 THR B CA 1
ATOM 1685 C C . THR B 1 96 ? -17.544 -10.360 48.785 1.00 50.98 96 THR B C 1
ATOM 1686 O O . THR B 1 96 ? -18.465 -9.588 48.491 1.00 55.32 96 THR B O 1
ATOM 1690 N N . GLN B 1 97 ? -16.272 -10.133 48.430 1.00 46.53 97 GLN B N 1
ATOM 1691 C CA . GLN B 1 97 ? -15.873 -8.979 47.599 1.00 46.75 97 GLN B CA 1
ATOM 1692 C C . GLN B 1 97 ? -15.402 -9.404 46.216 1.00 45.03 97 GLN B C 1
ATOM 1693 O O . GLN B 1 97 ? -14.979 -10.538 46.020 1.00 44.28 97 GLN B O 1
ATOM 1699 N N . VAL B 1 98 ? -15.465 -8.470 45.270 1.00 45.00 98 VAL B N 1
ATOM 1700 C CA . VAL B 1 98 ? -14.883 -8.669 43.937 1.00 45.05 98 VAL B CA 1
ATOM 1701 C C . VAL B 1 98 ? -13.505 -7.999 43.866 1.00 42.57 98 VAL B C 1
ATOM 1702 O O . VAL B 1 98 ? -13.276 -6.960 44.481 1.00 40.29 98 VAL B O 1
ATOM 1706 N N . LEU B 1 99 ? -12.586 -8.632 43.145 1.00 40.71 99 LEU B N 1
ATOM 1707 C CA . LEU B 1 99 ? -11.250 -8.096 42.930 1.00 40.53 99 LEU B CA 1
ATOM 1708 C C . LEU B 1 99 ? -11.325 -7.001 41.886 1.00 38.58 99 LEU B C 1
ATOM 1709 O O . LEU B 1 99 ? -11.873 -7.230 40.808 1.00 37.98 99 LEU B O 1
ATOM 1714 N N . VAL B 1 100 ? -10.747 -5.841 42.188 1.00 35.88 100 VAL B N 1
ATOM 1715 C CA . VAL B 1 100 ? -10.677 -4.738 41.224 1.00 35.65 100 VAL B CA 1
ATOM 1716 C C . VAL B 1 100 ? -9.250 -4.183 41.182 1.00 35.10 100 VAL B C 1
ATOM 1717 O O . VAL B 1 100 ? -8.519 -4.287 42.161 1.00 33.50 100 VAL B O 1
ATOM 1721 N N . PRO B 1 101 ? -8.843 -3.610 40.040 1.00 34.21 101 PRO B N 1
ATOM 1722 C CA . PRO B 1 101 ? -7.570 -2.912 40.002 1.00 34.79 101 PRO B CA 1
ATOM 1723 C C . PRO B 1 101 ? -7.740 -1.445 40.390 1.00 35.00 101 PRO B C 1
ATOM 1724 O O . PRO B 1 101 ? -8.853 -1.010 40.676 1.00 35.80 101 PRO B O 1
ATOM 1728 N N . ASN B 1 102 ? -6.631 -0.711 40.436 1.00 35.01 102 ASN B N 1
ATOM 1729 C CA . ASN B 1 102 ? -6.655 0.749 40.356 1.00 33.37 102 ASN B CA 1
ATOM 1730 C C . ASN B 1 102 ? -6.037 1.073 39.002 1.00 34.36 102 ASN B C 1
ATOM 1731 O O . ASN B 1 102 ? -5.776 0.155 38.220 1.00 36.10 102 ASN B O 1
ATOM 1736 N N . GLU B 1 103 ? -5.801 2.348 38.711 1.00 35.16 103 GLU B N 1
ATOM 1737 C CA . GLU B 1 103 ? -5.264 2.742 37.394 1.00 36.77 103 GLU B CA 1
ATOM 1738 C C . GLU B 1 103 ? -3.900 2.096 37.100 1.00 33.60 103 GLU B C 1
ATOM 1739 O O . GLU B 1 103 ? -3.633 1.670 35.968 1.00 34.44 103 GLU B O 1
ATOM 1745 N N . LEU B 1 104 ? -3.074 1.972 38.133 1.00 31.23 104 LEU B N 1
ATOM 1746 C CA . LEU B 1 104 ? -1.744 1.398 38.003 1.00 30.75 104 LEU B CA 1
ATOM 1747 C C . LEU B 1 104 ? -1.772 -0.092 37.684 1.00 29.45 104 LEU B C 1
ATOM 1748 O O . LEU B 1 104 ? -1.094 -0.546 36.770 1.00 28.06 104 LEU B O 1
ATOM 1753 N N . THR B 1 105 ? -2.567 -0.849 38.434 1.00 30.34 105 THR B N 1
ATOM 1754 C CA . THR B 1 105 ? -2.619 -2.305 38.262 1.00 31.48 105 THR B CA 1
ATOM 1755 C C . THR B 1 105 ? -3.641 -2.779 37.208 1.00 32.21 105 THR B C 1
ATOM 1756 O O . THR B 1 105 ? -3.741 -3.982 36.968 1.00 31.66 105 THR B O 1
ATOM 1760 N N . GLN B 1 106 ? -4.376 -1.852 36.578 1.00 33.41 106 GLN B N 1
ATOM 1761 C CA . GLN B 1 106 ? -5.438 -2.206 35.615 1.00 35.21 106 GLN B CA 1
ATOM 1762 C C . GLN B 1 106 ? -4.941 -3.041 34.444 1.00 32.86 106 GLN B C 1
ATOM 1763 O O . GLN B 1 106 ? -5.586 -4.005 34.054 1.00 34.87 106 GLN B O 1
ATOM 1769 N N . SER B 1 107 ? -3.804 -2.667 33.876 1.00 32.17 107 SER B N 1
ATOM 1770 C CA . SER B 1 107 ? -3.292 -3.341 32.684 1.00 29.78 107 SER B CA 1
ATOM 1771 C C . SER B 1 107 ? -2.939 -4.810 32.932 1.00 29.65 107 SER B C 1
ATOM 1772 O O . SER B 1 107 ? -3.326 -5.689 32.162 1.00 28.85 107 SER B O 1
ATOM 1775 N N . PHE B 1 108 ? -2.205 -5.089 34.001 1.00 30.15 108 PHE B N 1
ATOM 1776 C CA . PHE B 1 108 ? -1.932 -6.483 34.341 1.00 30.32 108 PHE B CA 1
ATOM 1777 C C . PHE B 1 108 ? -3.204 -7.234 34.770 1.00 31.20 108 PHE B C 1
ATOM 1778 O O . PHE B 1 108 ? -3.355 -8.422 34.441 1.00 29.05 108 PHE B O 1
ATOM 1786 N N . PHE B 1 109 ? -4.108 -6.547 35.477 1.00 31.43 109 PHE B N 1
ATOM 1787 C CA . PHE B 1 109 ? -5.402 -7.124 35.889 1.00 35.68 109 PHE B CA 1
ATOM 1788 C C . PHE B 1 109 ? -6.265 -7.575 34.697 1.00 39.46 109 PHE B C 1
ATOM 1789 O O . PHE B 1 109 ? -6.871 -8.651 34.739 1.00 38.89 109 PHE B O 1
ATOM 1797 N N . GLU B 1 110 ? -6.332 -6.719 33.674 1.00 40.55 110 GLU B N 1
ATOM 1798 C CA . GLU B 1 110 ? -7.067 -6.983 32.434 1.00 44.35 110 GLU B CA 1
ATOM 1799 C C . GLU B 1 110 ? -6.524 -8.249 31.766 1.00 44.74 110 GLU B C 1
ATOM 1800 O O . GLU B 1 110 ? -7.285 -9.116 31.341 1.00 45.16 110 GLU B O 1
ATOM 1806 N N . ARG B 1 111 ? -5.202 -8.345 31.694 1.00 41.54 111 ARG B N 1
ATOM 1807 C CA . ARG B 1 111 ? -4.530 -9.519 31.162 1.00 40.81 111 ARG B CA 1
ATOM 1808 C C . ARG B 1 111 ? -4.871 -10.800 31.939 1.00 42.08 111 ARG B C 1
ATOM 1809 O O . ARG B 1 111 ? -5.050 -11.863 31.343 1.00 38.39 111 ARG B O 1
ATOM 1817 N N . CYS B 1 112 ? -4.968 -10.699 33.263 1.00 43.11 112 CYS B N 1
ATOM 1818 C CA . CYS B 1 112 ? -5.358 -11.852 34.085 1.00 43.75 112 CYS B CA 1
ATOM 1819 C C . CYS B 1 112 ? -6.824 -12.313 33.904 1.00 44.97 112 CYS B C 1
ATOM 1820 O O . CYS B 1 112 ? -7.142 -13.426 34.305 1.00 46.76 112 CYS B O 1
ATOM 1823 N N . GLN B 1 113 ? -7.694 -11.484 33.313 1.00 47.60 113 GLN B N 1
ATOM 1824 C CA . GLN B 1 113 ? -9.102 -11.855 33.036 1.00 53.97 113 GLN B CA 1
ATOM 1825 C C . GLN B 1 113 ? -9.334 -12.351 31.607 1.00 59.73 113 GLN B C 1
ATOM 1826 O O . GLN B 1 113 ? -8.688 -11.879 30.666 1.00 59.15 113 GLN B O 1
ATOM 1832 N N . GLY B 1 114 ? -10.287 -13.278 31.457 1.00 68.01 114 GLY B N 1
ATOM 1833 C CA . GLY B 1 114 ? -10.596 -13.910 30.161 1.00 73.26 114 GLY B CA 1
ATOM 1834 C C . GLY B 1 114 ? -9.732 -15.127 29.846 1.00 76.84 114 GLY B C 1
ATOM 1835 O O . GLY B 1 114 ? -8.733 -15.380 30.525 1.00 76.97 114 GLY B O 1
ATOM 1836 N N . GLN B 1 115 ? -10.123 -15.870 28.805 1.00 80.75 115 GLN B N 1
ATOM 1837 C CA . GLN B 1 115 ? -9.492 -17.151 28.422 1.00 80.38 115 GLN B CA 1
ATOM 1838 C C . GLN B 1 115 ? -9.130 -17.136 26.920 1.00 81.27 115 GLN B C 1
ATOM 1839 O O . GLN B 1 115 ? -9.264 -16.096 26.262 1.00 78.84 115 GLN B O 1
ATOM 1845 N N . GLN B 1 116 ? -8.676 -18.280 26.387 1.00 78.50 116 GLN B N 1
ATOM 1846 C CA . GLN B 1 116 ? -8.245 -18.394 24.978 1.00 76.86 116 GLN B CA 1
ATOM 1847 C C . GLN B 1 116 ? -9.392 -18.176 23.985 1.00 74.72 116 GLN B C 1
ATOM 1848 O O . GLN B 1 116 ? -10.384 -18.911 24.003 1.00 80.09 116 GLN B O 1
ATOM 1850 N N . ASP B 1 117 ? -9.230 -17.173 23.119 1.00 70.42 117 ASP B N 1
ATOM 1851 C CA . ASP B 1 117 ? -10.282 -16.712 22.205 1.00 68.49 117 ASP B CA 1
ATOM 1852 C C . ASP B 1 117 ? -9.652 -16.300 20.868 1.00 66.56 117 ASP B C 1
ATOM 1853 O O . ASP B 1 117 ? -8.706 -15.518 20.849 1.00 67.99 117 ASP B O 1
ATOM 1858 N N . GLN B 1 118 ? -10.185 -16.821 19.763 1.00 64.02 118 GLN B N 1
ATOM 1859 C CA . GLN B 1 118 ? -9.562 -16.677 18.434 1.00 62.21 118 GLN B CA 1
ATOM 1860 C C . GLN B 1 118 ? -9.774 -15.304 17.796 1.00 57.55 118 GLN B C 1
ATOM 1861 O O . GLN B 1 118 ? -8.871 -14.772 17.160 1.00 52.89 118 GLN B O 1
ATOM 1867 N N . ASP B 1 119 ? -10.976 -14.758 17.949 1.00 55.73 119 ASP B N 1
ATOM 1868 C CA . ASP B 1 119 ? -11.329 -13.446 17.417 1.00 58.19 119 ASP B CA 1
ATOM 1869 C C . ASP B 1 119 ? -12.164 -12.684 18.452 1.00 59.48 119 ASP B C 1
ATOM 1870 O O . ASP B 1 119 ? -13.030 -13.275 19.094 1.00 61.37 119 ASP B O 1
ATOM 1872 N N . ILE B 1 12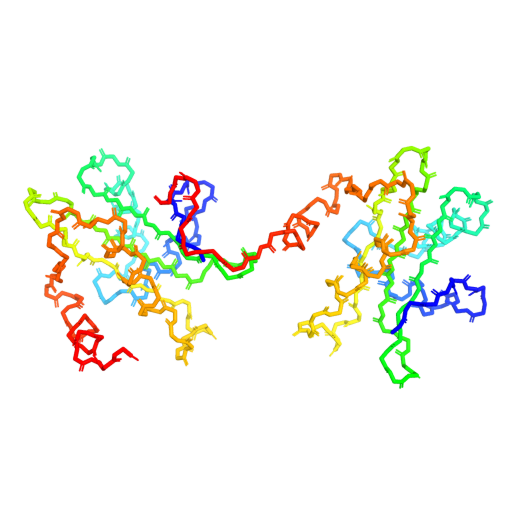0 ? -11.888 -11.390 18.622 1.00 58.31 120 ILE B N 1
ATOM 1873 C CA . ILE B 1 120 ? -12.621 -10.537 19.575 1.00 59.15 120 ILE B CA 1
ATOM 1874 C C . ILE B 1 120 ? -13.995 -10.107 19.049 1.00 60.69 120 ILE B C 1
ATOM 1875 O O . ILE B 1 120 ? -14.310 -10.305 17.874 1.00 59.50 120 ILE B O 1
ATOM 1877 N N . SER B 1 121 ? -14.790 -9.487 19.926 1.00 63.67 121 SER B N 1
ATOM 1878 C CA . SER B 1 121 ? -16.169 -9.053 19.608 1.00 66.16 121 SER B CA 1
ATOM 1879 C C . SER B 1 121 ? -16.292 -8.294 18.272 1.00 64.36 121 SER B C 1
ATOM 1880 O O . SER B 1 121 ? -17.318 -8.394 17.602 1.00 66.44 121 SER B O 1
ATOM 1883 N N . TYR B 1 122 ? -15.258 -7.537 17.897 1.00 65.28 122 TYR B N 1
ATOM 1884 C CA . TYR B 1 122 ? -15.074 -7.079 16.506 1.00 61.99 122 TYR B CA 1
ATOM 1885 C C . TYR B 1 122 ? -13.618 -7.310 16.089 1.00 62.73 122 TYR B C 1
ATOM 1886 O O . TYR B 1 122 ? -12.774 -6.411 16.182 1.00 71.27 122 TYR B O 1
ATOM 1888 N N . ASN B 1 123 ? -13.340 -8.523 15.618 1.00 59.61 123 ASN B N 1
ATOM 1889 C CA . ASN B 1 123 ? -11.966 -8.984 15.367 1.00 56.77 123 ASN B CA 1
ATOM 1890 C C . ASN B 1 123 ? -11.424 -8.542 14.020 1.00 50.72 123 ASN B C 1
ATOM 1891 O O . ASN B 1 123 ? -12.157 -8.013 13.193 1.00 48.05 123 ASN B O 1
#

Foldseek 3Di:
DKAWDDPVCLVVQLVFQCVQPPNPDPVSSVVVVVCCVPPPQKTKIFDDDPHDTFKIWIWGHDPQEIETETIGGHPVPPPPCVSLVVVVVVCVVPVSHHYYYDPRCHPVVVVSVPDDD/DKDWDDPVCLVVQLVFQCPQPVNPDPVSSVVVVVCCVPDPQKTKIFDDDPPRTFWIWIWGDDDAAIETDTTGGHPVPPPPCVSLVVVVVVPVVDPRHYYDYDPRCHVVVVVSDDDDDDDDPDD

Secondary structure (DSSP, 8-state):
-EEE--GGGHHHHHHHHTTSTT--SHHHHHHHHHHHHH-TTEEEEEEEETTEEEEEEEEEEETTEEEEEEEEE-GGGTTSSHHHHHHHHHHHHTTTSEEEE-TTTHHHHHHHHTS--/-EEE--GGGHHHHHHHHTTSTT--SHHHHHHHHHHHHH-SSEEEEEEESSS-EEEEEEEEE-SSEEEEEEEEE-GGG-SSSHHHHHHHHHHHH-SSSEEEE-TTTHHHHHHHS----SB-TT-

Sequence (240 aa):
MLIRYKKSFEKIAMGLLSFMPNEKDLKQLQQTIKDYETDTDRQLFLWKEDEDIVGAIGVEKKDSEVEIRHISVNPSHRHQGIGKQMMDALKHLFKTQVLVPNELTQSFFERCQGQQDMLIRYKKSFEKIAMGLLSFMPNEKDLKQLQQTIKDYETDTDRQLFLWKEDEDIVGAIGVEKKDSEVEIRHISVNPSHRHQGIGKQMMDALKHLFKTQVLVPNELTQSFFERCQGQQDQDISYN

InterPro domains:
  IPR000182 GNAT domain [PF00583] (25-113)
  IPR000182 GNAT domain [PS51186] (3-124)
  IPR016181 Acyl-CoA N-acyltransferase [SSF55729] (5-96)

B-factor: mean 41.98, std 11.5, range [20.33, 88.99]

Nearest PDB structures (foldseek):
  5xxs-assembly1_A  TM=1.009E+00  e=6.576E-24  Bacillus subtilis subsp. subtilis str. 168
  7wx5-assembly1_A  TM=8.884E-01  e=5.919E-06  Legionella pneumophila
  7wx6-assembly1_A  TM=9.055E-01  e=2.425E-05  Legionella pneumophila
  6wqc-assembly1_A  TM=7.987E-01  e=2.756E-05  Legionella hackeliae
  4qvt-assembly2_D  TM=6.926E-01  e=4.049E-05  Escherichia coli K-12

Organism: Bacillus subtilis (strain 168) (NCBI:txid224308)

Radius of gyration: 22.84 Å; Cα contacts (8 Å, |Δi|>4): 366; chains: 2; bounding box: 32×38×65 Å